Protein AF-A0A1I4FKE6-F1 (afdb_monomer)

Sequence (347 aa):
MSSFKVNTSKLRTRSSELDSYVTQLNNIYSEVDAITKALRPDFYDIIPIIMANSYEITKLADKTTKFSKALTEIADIYDSREKIIVNKANLDFYSIDVNNDDPGEITPDFHKGETRIGLPEDEHFIRVTDEKGHVSYGGNQDWFNDTDGNNTKGFGCGIVASVNYALYLNGVREISKQEFMDQCMDFYKIGLFRKTAVREWGGAYPPQMEDFILQKLVEKHNFFKIPHWDYTDSYESDYKYMKKELEKGRPVIWAVHDSEGEKLQFYTYNKGNNSYQKSGTATSHYIVVTGIYESVDDNGKNIRYVEVSNCGSKEYVNWDEYLAFVDAKSKAGKIVNRAGSSVMKLN

Nearest PDB structures (foldseek):
  6x44-assembly1_A  TM=5.040E-01  e=1.130E-02  Plasmodium falciparum
  3bpf-assembly1_A  TM=4.401E-01  e=7.650E-03  Plasmodium falciparum
  6x44-assembly2_B  TM=4.763E-01  e=3.081E-02  Plasmodium falciparum

Secondary structure (DSSP, 8-state):
-------HHHHHHHHHHHHHHHHHHHHHHHHHHHHHHHT-S-TTSHHHHHHHHHHHHHHHHHHHHHHHHHHHHHHHHHHHHHHHHHTTT-------------TT-------TT-EEEES-SSSPPPEEE-TT--EEES--GGGGGGTT-THHHHHTHHHHHHHHHHHHHTT--EEEHHHHHHHHHHHHHSSTTHHHHHHHSSS--HHHHHHHHHHHHHTTT-TT--EEEESSS-HHHHHHHHHHHHTTT--EEEEEE-SS---EEEEEEETTTTEEEEEEEESEEEEEEEEEEEEE-TTS-EEEEEEEEETTEEEEEEHHHHHHHHHHHHHTT----GGGSEEEEE-

pLDDT: mean 70.45, std 21.73, range [24.56, 97.31]

Mean predicted aligned error: 15.79 Å

Radius of gyration: 23.43 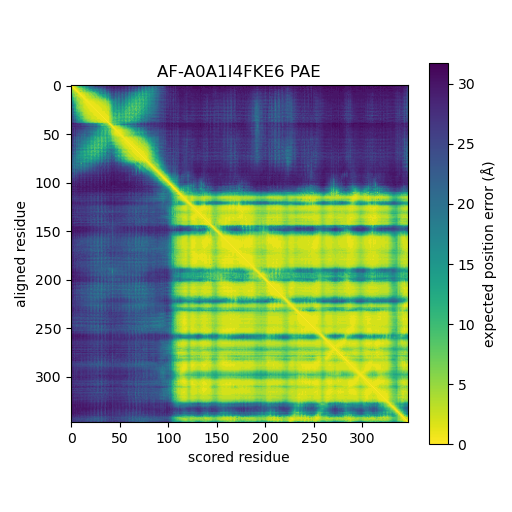Å; Cα contacts (8 Å, |Δi|>4): 456; chains: 1; bounding box: 60×51×64 Å

Structure (mmCIF, N/CA/C/O backbone):
data_AF-A0A1I4FKE6-F1
#
_entry.id   AF-A0A1I4FKE6-F1
#
loop_
_atom_site.group_PDB
_atom_site.id
_atom_site.type_symbol
_atom_site.label_atom_id
_atom_site.label_alt_id
_atom_site.label_comp_id
_atom_site.label_asym_id
_atom_site.label_entity_id
_atom_site.label_seq_id
_atom_site.pdbx_PDB_ins_code
_atom_site.Cartn_x
_atom_site.Cartn_y
_atom_site.Cartn_z
_atom_site.occupancy
_atom_site.B_iso_or_equiv
_atom_site.auth_seq_id
_atom_site.auth_comp_id
_atom_site.auth_asym_id
_atom_site.auth_atom_id
_atom_site.pdbx_PDB_model_num
ATOM 1 N N . MET A 1 1 ? -38.174 -25.585 -18.093 1.00 35.12 1 MET A N 1
ATOM 2 C CA . MET A 1 1 ? -37.046 -25.350 -19.021 1.00 35.12 1 MET A CA 1
ATOM 3 C C . MET A 1 1 ? -37.508 -24.404 -20.121 1.00 35.12 1 MET A C 1
ATOM 5 O O . MET A 1 1 ? -38.156 -24.843 -21.059 1.00 35.12 1 MET A O 1
ATOM 9 N N . SER A 1 2 ? -37.260 -23.103 -19.975 1.00 31.08 2 SER A N 1
ATOM 10 C CA . SER A 1 2 ? -37.491 -22.109 -21.030 1.00 31.08 2 SER A CA 1
ATOM 11 C C . SER A 1 2 ? -36.195 -21.928 -21.826 1.00 31.08 2 SER A C 1
ATOM 13 O O . SER A 1 2 ? -35.153 -21.594 -21.265 1.00 31.08 2 SER A O 1
ATOM 15 N N . SER A 1 3 ? -36.227 -22.200 -23.132 1.00 32.62 3 SER A N 1
ATOM 16 C CA . SER A 1 3 ? -35.066 -22.026 -24.008 1.00 32.62 3 SER A CA 1
ATOM 17 C C . SER A 1 3 ? -34.836 -20.537 -24.282 1.00 32.62 3 SER A C 1
ATOM 19 O O . SER A 1 3 ? -35.605 -19.912 -25.018 1.00 32.62 3 SER A O 1
ATOM 21 N N . PHE A 1 4 ? -33.776 -19.966 -23.715 1.00 32.41 4 PHE A N 1
ATOM 22 C CA . PHE A 1 4 ? -33.317 -18.620 -24.051 1.00 32.41 4 PHE A CA 1
ATOM 23 C C . PHE A 1 4 ? -32.663 -18.645 -25.442 1.00 32.41 4 PHE A C 1
ATOM 25 O O . PHE A 1 4 ? -31.581 -19.202 -25.620 1.00 32.41 4 PHE A O 1
ATOM 32 N N . LYS A 1 5 ? -33.316 -18.058 -26.453 1.00 39.12 5 LYS A N 1
ATOM 33 C CA . LYS A 1 5 ? -32.698 -17.827 -27.767 1.00 39.12 5 LYS A CA 1
ATOM 34 C C . LYS A 1 5 ? -31.850 -16.559 -27.699 1.00 39.12 5 LYS A C 1
ATOM 36 O O . LYS A 1 5 ? -32.380 -15.452 -27.664 1.00 39.12 5 LYS A O 1
ATOM 41 N N . VAL A 1 6 ? -30.530 -16.725 -27.688 1.00 41.16 6 VAL A N 1
ATOM 42 C CA . VAL A 1 6 ? -29.579 -15.614 -27.822 1.00 41.16 6 VAL A CA 1
ATOM 43 C C . VAL A 1 6 ? -29.703 -15.030 -29.231 1.00 41.16 6 VAL A C 1
ATOM 45 O O . VAL A 1 6 ? -29.613 -15.751 -30.223 1.00 41.16 6 VAL A O 1
ATOM 48 N N . ASN A 1 7 ? -29.934 -13.720 -29.324 1.00 44.94 7 ASN A N 1
ATOM 49 C CA . ASN A 1 7 ? -30.085 -13.018 -30.595 1.00 44.94 7 ASN A CA 1
ATOM 50 C C . ASN A 1 7 ? -28.706 -12.777 -31.239 1.00 44.94 7 ASN A C 1
ATOM 52 O O . ASN A 1 7 ? -28.029 -11.785 -30.968 1.00 44.94 7 ASN A O 1
ATOM 56 N N . THR A 1 8 ? -28.278 -13.730 -32.063 1.00 40.16 8 THR A N 1
ATOM 57 C CA . THR A 1 8 ? -26.945 -13.800 -32.679 1.00 40.16 8 THR A CA 1
ATOM 58 C C . THR A 1 8 ? -26.654 -12.679 -33.680 1.00 40.16 8 THR A C 1
ATOM 60 O O . THR A 1 8 ? -25.485 -12.393 -33.934 1.00 40.16 8 THR A O 1
ATOM 63 N N . SER A 1 9 ? -27.673 -11.993 -34.213 1.00 41.19 9 SER A N 1
ATOM 64 C CA . SER A 1 9 ? -27.475 -10.868 -35.139 1.00 41.19 9 SER A CA 1
ATOM 65 C C . SER A 1 9 ? -26.924 -9.629 -34.431 1.00 41.19 9 SER A C 1
ATOM 67 O O . SER A 1 9 ? -25.943 -9.057 -34.897 1.00 41.19 9 SER A O 1
ATOM 69 N N . LYS A 1 10 ? -27.453 -9.286 -33.246 1.00 46.59 10 LYS A N 1
ATOM 70 C CA . LYS A 1 10 ? -26.924 -8.192 -32.408 1.00 46.59 10 LYS A CA 1
ATOM 71 C C . LYS A 1 10 ? -25.478 -8.435 -31.967 1.00 46.59 10 LYS A C 1
ATOM 73 O O . LYS A 1 10 ? -24.721 -7.483 -31.821 1.00 46.59 10 LYS A O 1
ATOM 78 N N . LEU A 1 11 ? -25.092 -9.697 -31.764 1.00 39.47 11 LEU A N 1
ATOM 79 C CA . LEU A 1 11 ? -23.720 -10.066 -31.400 1.00 39.47 11 LEU A CA 1
ATOM 80 C C . LEU A 1 11 ? -22.747 -9.909 -32.573 1.00 39.47 11 LEU A C 1
ATOM 82 O O . LEU A 1 11 ? -21.642 -9.417 -32.374 1.00 39.47 11 LEU A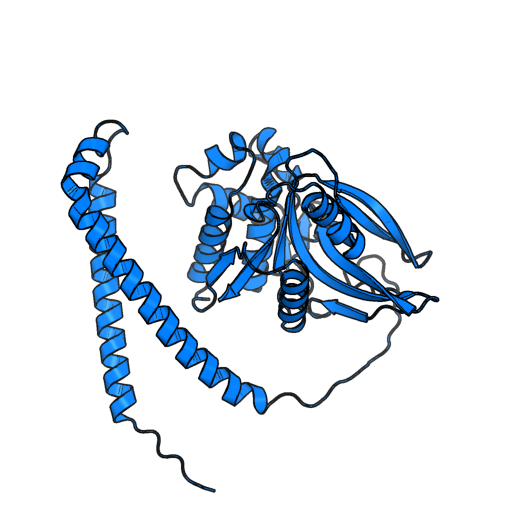 O 1
ATOM 86 N N . ARG A 1 12 ? -23.161 -10.265 -33.796 1.00 43.81 12 ARG A N 1
ATOM 87 C CA . ARG A 1 12 ? -22.330 -10.069 -34.995 1.00 43.81 12 ARG A CA 1
ATOM 88 C C . ARG A 1 12 ? -22.101 -8.592 -35.306 1.00 43.81 12 ARG A C 1
ATOM 90 O O . ARG A 1 12 ? -20.968 -8.222 -35.579 1.00 43.81 12 ARG A O 1
ATOM 97 N N . THR A 1 13 ? -23.135 -7.754 -35.191 1.00 50.66 13 THR A N 1
ATOM 98 C CA . THR A 1 13 ? -23.003 -6.300 -35.387 1.00 50.66 13 THR A CA 1
ATOM 99 C C . THR A 1 13 ? -22.022 -5.679 -34.388 1.00 50.66 13 THR A C 1
ATOM 101 O O . THR A 1 13 ? -21.150 -4.909 -34.778 1.00 50.66 13 THR A O 1
ATOM 104 N N . ARG A 1 14 ? -22.081 -6.089 -33.116 1.00 50.59 14 ARG A N 1
ATOM 105 C CA . ARG A 1 14 ? -21.159 -5.595 -32.081 1.00 50.59 14 ARG A CA 1
ATOM 106 C C . ARG A 1 14 ? -19.724 -6.100 -32.244 1.00 50.59 14 ARG A C 1
ATOM 108 O O . ARG A 1 14 ? -18.791 -5.371 -31.938 1.00 50.59 14 ARG A O 1
ATOM 115 N N . SER A 1 15 ? -19.535 -7.315 -32.765 1.00 44.84 15 SER A N 1
ATOM 116 C CA . SER A 1 15 ? -18.203 -7.823 -33.127 1.00 44.84 15 SER A CA 1
ATOM 117 C C . SER A 1 15 ? -17.576 -6.991 -34.247 1.00 44.84 15 SER A C 1
ATOM 119 O O . SER A 1 15 ? -16.424 -6.597 -34.134 1.00 44.84 15 SER A O 1
ATOM 121 N N . SER A 1 16 ? -18.344 -6.651 -35.290 1.00 51.03 16 SER A N 1
ATOM 122 C CA . SER A 1 16 ? -17.842 -5.795 -36.373 1.00 51.03 16 SER A CA 1
ATOM 123 C C . SER A 1 16 ? -17.557 -4.356 -35.928 1.00 51.03 16 SER A C 1
ATOM 125 O O . SER A 1 16 ? -16.647 -3.719 -36.453 1.00 51.03 16 SER A O 1
ATOM 127 N N . GLU A 1 17 ? -18.304 -3.841 -34.947 1.00 51.84 17 GLU A N 1
ATOM 128 C CA . GLU A 1 17 ? -18.004 -2.550 -34.316 1.00 51.84 17 GLU A CA 1
ATOM 129 C C . GLU A 1 17 ? -16.668 -2.614 -33.561 1.00 51.84 17 GLU A C 1
ATOM 131 O O . GLU A 1 17 ? -15.838 -1.722 -33.725 1.00 51.84 17 GLU A O 1
ATOM 136 N N . LEU A 1 18 ? -16.413 -3.697 -32.816 1.00 46.50 18 LEU A N 1
ATOM 137 C CA . LEU A 1 18 ? -15.152 -3.921 -32.103 1.00 46.50 18 LEU A CA 1
ATOM 138 C C . LEU A 1 18 ? -13.949 -4.000 -33.058 1.00 46.50 18 LEU A C 1
ATOM 140 O O . LEU A 1 18 ? -12.946 -3.332 -32.823 1.00 46.50 18 LEU A O 1
ATOM 144 N N . ASP A 1 19 ? -14.066 -4.737 -34.164 1.00 52.22 19 ASP A N 1
ATOM 145 C CA . ASP A 1 19 ? -13.002 -4.842 -35.175 1.00 52.22 19 ASP A CA 1
ATOM 146 C C . ASP A 1 19 ? -12.700 -3.481 -35.832 1.00 52.22 19 ASP A C 1
ATOM 148 O O . ASP A 1 19 ? -11.542 -3.122 -36.080 1.00 52.22 19 ASP A O 1
ATOM 152 N N . SER A 1 20 ? -13.742 -2.673 -36.057 1.00 56.12 20 SER A N 1
ATOM 153 C CA . SER A 1 20 ? -13.609 -1.289 -36.521 1.00 56.12 20 SER A CA 1
ATOM 154 C C . SER A 1 20 ? -12.887 -0.410 -35.490 1.00 56.12 20 SER A C 1
ATOM 156 O O . SER A 1 20 ? -12.013 0.376 -35.862 1.00 56.12 20 SER A O 1
ATOM 158 N N . TYR A 1 21 ? -13.182 -0.563 -34.195 1.00 50.09 21 TYR A N 1
ATOM 159 C CA . TYR A 1 21 ? -12.492 0.167 -33.128 1.00 50.09 21 TYR A CA 1
ATOM 160 C C . TYR A 1 21 ? -11.019 -0.234 -32.986 1.00 50.09 21 TYR A C 1
ATOM 162 O O . TYR A 1 21 ? -10.166 0.644 -32.869 1.00 50.09 21 TYR A O 1
ATOM 170 N N . VAL A 1 22 ? -10.696 -1.528 -33.070 1.00 48.53 22 VAL A N 1
ATOM 171 C CA . VAL A 1 22 ? -9.306 -2.024 -33.059 1.00 48.53 22 VAL A CA 1
ATOM 172 C C . VAL A 1 22 ? -8.518 -1.471 -34.249 1.00 48.53 22 VAL A C 1
ATOM 174 O O . VAL A 1 22 ? -7.372 -1.047 -34.105 1.00 48.53 22 VAL A O 1
ATOM 177 N N . THR A 1 23 ? -9.146 -1.394 -35.423 1.00 58.91 23 THR A N 1
ATOM 178 C CA . THR A 1 23 ? -8.527 -0.796 -36.616 1.00 58.91 23 THR A CA 1
ATOM 179 C C . THR A 1 23 ? -8.251 0.699 -36.418 1.00 58.91 23 THR A C 1
ATOM 181 O O . THR A 1 23 ? -7.166 1.179 -36.746 1.00 58.91 23 THR A O 1
ATOM 184 N N . GLN A 1 24 ? -9.197 1.442 -35.836 1.00 53.38 24 GLN A N 1
ATOM 185 C CA . GLN A 1 24 ? -9.009 2.863 -35.520 1.00 53.38 24 GLN A CA 1
ATOM 186 C C . GLN A 1 24 ? -7.895 3.083 -34.484 1.00 53.38 24 GLN A C 1
ATOM 188 O O . GLN A 1 24 ? -7.103 4.011 -34.639 1.00 53.38 24 GLN A O 1
ATOM 193 N N . LEU A 1 25 ? -7.787 2.207 -33.481 1.00 47.34 25 LEU A N 1
ATOM 194 C CA . LEU A 1 25 ? -6.710 2.211 -32.487 1.00 47.34 25 LEU A CA 1
ATOM 195 C C . LEU A 1 25 ? -5.331 2.019 -33.120 1.00 47.34 25 LEU A C 1
ATOM 197 O O . LEU A 1 25 ? -4.418 2.790 -32.836 1.00 47.34 25 LEU A O 1
ATOM 201 N N . ASN A 1 26 ? -5.187 1.029 -34.002 1.00 50.91 26 ASN A N 1
ATOM 202 C CA . ASN A 1 26 ? -3.916 0.761 -34.678 1.00 50.91 26 ASN A CA 1
ATOM 203 C C . ASN A 1 26 ? -3.474 1.943 -35.557 1.00 50.91 26 ASN A C 1
ATOM 205 O O . ASN A 1 26 ? -2.281 2.249 -35.628 1.00 50.91 26 ASN A O 1
ATOM 209 N N . ASN A 1 27 ? -4.427 2.649 -36.171 1.00 56.00 27 ASN A N 1
ATOM 210 C CA . ASN A 1 27 ? -4.146 3.861 -36.939 1.00 56.00 27 ASN A CA 1
ATOM 211 C C . ASN A 1 27 ? -3.696 5.018 -36.033 1.00 56.00 27 ASN A C 1
ATOM 213 O O . ASN A 1 27 ? -2.675 5.638 -36.317 1.00 56.00 27 ASN A O 1
ATOM 217 N N . ILE A 1 28 ? -4.390 5.259 -34.912 1.00 54.56 28 ILE A N 1
ATOM 218 C CA . ILE A 1 28 ? -3.998 6.285 -33.927 1.00 54.56 28 ILE A CA 1
ATOM 219 C C . ILE A 1 28 ? -2.603 5.989 -33.367 1.00 54.56 28 ILE A C 1
ATOM 221 O O . ILE A 1 28 ? -1.767 6.884 -33.287 1.00 54.56 28 ILE A O 1
ATOM 225 N N . TYR A 1 29 ? -2.325 4.733 -33.016 1.00 47.31 29 TYR A N 1
ATOM 226 C CA . TYR A 1 29 ? -1.023 4.330 -32.488 1.00 47.31 29 TYR A CA 1
ATOM 227 C C . TYR A 1 29 ? 0.100 4.560 -33.509 1.00 47.31 29 TYR A C 1
ATOM 229 O O . TYR A 1 29 ? 1.158 5.080 -33.161 1.00 47.31 29 TYR A O 1
ATOM 237 N N . SER A 1 30 ? -0.156 4.250 -34.783 1.00 54.78 30 SER A N 1
ATOM 238 C CA . SER A 1 30 ? 0.792 4.497 -35.877 1.00 54.78 30 SER A CA 1
ATOM 239 C C . SER A 1 30 ? 1.045 5.995 -36.107 1.00 54.78 30 SER A C 1
ATOM 241 O O . SER A 1 30 ? 2.182 6.393 -36.352 1.00 54.78 30 SER A O 1
ATOM 243 N N . GLU A 1 31 ? 0.013 6.839 -35.991 1.00 54.78 31 GLU A N 1
ATOM 244 C CA . GLU A 1 31 ? 0.139 8.302 -36.082 1.00 54.78 31 GLU A CA 1
ATOM 245 C C . GLU A 1 31 ? 0.957 8.880 -34.912 1.00 54.78 31 GLU A C 1
ATOM 247 O O . GLU A 1 31 ? 1.858 9.692 -35.130 1.00 54.78 31 GLU A O 1
ATOM 252 N N . VAL A 1 32 ? 0.705 8.423 -33.679 1.00 50.22 32 VAL A N 1
ATOM 253 C CA . VAL A 1 32 ? 1.461 8.837 -32.482 1.00 50.22 32 VAL A CA 1
ATOM 254 C C . VAL A 1 32 ? 2.923 8.409 -32.573 1.00 50.22 32 VAL A C 1
ATOM 256 O O . VAL A 1 32 ? 3.810 9.202 -32.256 1.00 50.22 32 VAL A O 1
ATOM 259 N N . ASP A 1 33 ? 3.198 7.188 -33.028 1.00 52.38 33 ASP A N 1
ATOM 260 C CA . ASP A 1 33 ? 4.562 6.685 -33.203 1.00 52.38 33 ASP A CA 1
ATOM 261 C C . ASP A 1 33 ? 5.322 7.484 -34.278 1.00 52.38 33 ASP A C 1
ATOM 263 O O . ASP A 1 33 ? 6.474 7.872 -34.070 1.00 52.38 33 ASP A O 1
ATOM 267 N N . ALA A 1 34 ? 4.664 7.830 -35.390 1.00 58.28 34 ALA A N 1
ATOM 268 C CA . ALA A 1 34 ? 5.242 8.678 -36.433 1.00 58.28 34 ALA A CA 1
ATOM 269 C C . ALA A 1 34 ? 5.576 10.094 -35.927 1.00 58.28 34 ALA A C 1
ATOM 271 O O . ALA A 1 34 ? 6.676 10.591 -36.180 1.00 58.28 34 ALA A O 1
ATOM 272 N N . ILE A 1 35 ? 4.669 10.721 -35.168 1.00 54.09 35 ILE A N 1
ATOM 273 C CA . ILE A 1 35 ? 4.895 12.034 -34.540 1.00 54.09 35 ILE A CA 1
ATOM 274 C C . ILE A 1 35 ? 6.048 11.951 -33.533 1.00 54.09 35 ILE A C 1
ATOM 276 O O . ILE A 1 35 ? 6.960 12.774 -33.556 1.00 54.09 35 ILE A O 1
ATOM 280 N N . THR A 1 36 ? 6.055 10.924 -32.687 1.00 50.25 36 THR A N 1
ATOM 281 C CA . THR A 1 36 ? 7.083 10.720 -31.656 1.00 50.25 36 THR A CA 1
ATOM 282 C C . THR A 1 36 ? 8.471 10.520 -32.269 1.00 50.25 36 THR A C 1
ATOM 284 O O . THR A 1 36 ? 9.456 11.067 -31.774 1.00 50.25 36 THR A O 1
ATOM 287 N N . LYS A 1 37 ? 8.562 9.790 -33.388 1.00 56.88 37 LYS A N 1
ATOM 288 C CA . LYS A 1 37 ? 9.804 9.615 -34.157 1.00 56.88 37 LYS A CA 1
ATOM 289 C C . LYS A 1 37 ? 10.269 10.906 -34.833 1.00 56.88 37 LYS A C 1
ATOM 291 O O . LYS A 1 37 ? 11.474 11.131 -34.917 1.00 56.88 37 LYS A O 1
ATOM 296 N N . ALA A 1 38 ? 9.341 11.754 -35.276 1.00 53.59 38 ALA A N 1
ATOM 297 C CA . ALA A 1 38 ? 9.647 13.059 -35.862 1.00 53.59 38 ALA A CA 1
ATOM 298 C C . ALA A 1 38 ? 10.130 14.097 -34.826 1.00 53.59 38 ALA A C 1
ATOM 300 O O . ALA A 1 38 ? 10.818 15.045 -35.192 1.00 53.59 38 ALA A O 1
ATOM 301 N N . LEU A 1 39 ? 9.821 13.908 -33.537 1.00 52.16 39 LEU A N 1
ATOM 302 C CA . LEU A 1 39 ? 10.154 14.825 -32.437 1.00 52.16 39 LEU A CA 1
ATOM 303 C C . LEU A 1 39 ? 11.556 14.627 -31.815 1.00 52.16 39 LEU A C 1
ATOM 305 O O . LEU A 1 39 ? 11.821 15.159 -30.740 1.00 52.16 39 LEU A O 1
ATOM 309 N N . ARG A 1 40 ? 12.481 13.900 -32.462 1.00 51.72 40 ARG A N 1
ATOM 310 C CA . ARG A 1 40 ? 13.916 13.940 -32.098 1.00 51.72 40 ARG A CA 1
ATOM 311 C C . ARG A 1 40 ? 14.610 15.055 -32.890 1.00 51.72 40 ARG A C 1
ATOM 313 O O . ARG A 1 40 ? 15.023 14.802 -34.023 1.00 51.72 40 ARG A O 1
ATOM 320 N N . PRO A 1 41 ? 14.697 16.280 -32.340 1.00 50.31 41 PRO A N 1
ATOM 321 C CA . PRO A 1 41 ? 15.923 16.715 -31.652 1.00 50.31 41 PRO A CA 1
ATOM 322 C C . PRO A 1 41 ? 15.652 17.643 -30.437 1.00 50.31 41 PRO A C 1
ATOM 324 O O . PRO A 1 41 ? 14.522 17.756 -29.974 1.00 50.31 41 PRO A O 1
ATOM 327 N N . ASP A 1 42 ? 16.714 18.233 -29.883 1.00 50.66 42 ASP A N 1
ATOM 328 C CA . ASP A 1 42 ? 16.808 18.924 -28.588 1.00 50.66 42 ASP A CA 1
ATOM 329 C C . ASP A 1 42 ? 15.666 19.905 -28.224 1.00 50.66 42 ASP A C 1
ATOM 331 O O . ASP A 1 42 ? 15.044 20.561 -29.057 1.00 50.66 42 ASP A O 1
ATOM 335 N N . PHE A 1 43 ? 15.443 20.031 -26.909 1.00 43.59 43 PHE A N 1
ATOM 336 C CA . PHE A 1 43 ? 14.288 20.623 -26.206 1.00 43.59 43 PHE A CA 1
ATOM 337 C C . PHE A 1 43 ? 13.778 21.993 -26.711 1.00 43.59 43 PHE A C 1
ATOM 339 O O . PHE A 1 43 ? 12.608 22.319 -26.506 1.00 43.59 43 PHE A O 1
ATOM 346 N N . TYR A 1 44 ? 14.615 22.798 -27.370 1.00 43.88 44 TYR A N 1
ATOM 347 C CA . TYR A 1 44 ? 14.254 24.142 -27.839 1.00 43.88 44 TYR A CA 1
ATOM 348 C C . TYR A 1 44 ? 13.563 24.168 -29.213 1.00 43.88 44 TYR A C 1
ATOM 350 O O . TYR A 1 44 ? 12.803 25.099 -29.480 1.00 43.88 44 TYR A O 1
ATOM 358 N N . ASP A 1 45 ? 13.722 23.129 -30.038 1.00 48.06 45 ASP A N 1
ATOM 359 C CA . ASP A 1 45 ? 13.138 23.077 -31.389 1.00 48.06 45 ASP A CA 1
ATOM 360 C C . ASP A 1 45 ? 11.705 22.511 -31.410 1.00 48.06 45 ASP A C 1
ATOM 362 O O . ASP A 1 45 ? 10.988 22.612 -32.407 1.00 48.06 45 ASP A O 1
ATOM 366 N N . ILE A 1 46 ? 11.249 21.944 -30.288 1.00 49.62 46 ILE A N 1
ATOM 367 C CA . ILE A 1 46 ? 9.951 21.262 -30.175 1.00 49.62 46 ILE A CA 1
ATOM 368 C C . ILE A 1 46 ? 8.794 22.246 -29.916 1.00 49.62 46 ILE A C 1
ATOM 370 O O . ILE A 1 46 ? 7.660 21.993 -30.330 1.00 49.62 46 ILE A O 1
ATOM 374 N N . ILE A 1 47 ? 9.048 23.396 -29.279 1.00 45.38 47 ILE A N 1
ATOM 375 C CA . ILE A 1 47 ? 7.996 24.361 -28.902 1.00 45.38 47 ILE A CA 1
ATOM 376 C C . ILE A 1 47 ? 7.217 24.893 -30.126 1.00 45.38 47 ILE A C 1
ATOM 378 O O . ILE A 1 47 ? 5.983 24.871 -30.089 1.00 45.38 47 ILE A O 1
ATOM 382 N N . PRO A 1 48 ? 7.861 25.305 -31.237 1.00 46.50 48 PRO A N 1
ATOM 383 C CA . PRO A 1 48 ? 7.143 25.730 -32.440 1.00 46.50 48 PRO A CA 1
ATOM 384 C C . PRO A 1 48 ? 6.340 24.597 -33.095 1.00 46.50 48 PRO A C 1
ATOM 386 O O . PRO A 1 48 ? 5.266 24.847 -33.636 1.00 46.50 48 PRO A O 1
ATOM 389 N N . ILE A 1 49 ? 6.818 23.350 -33.012 1.00 49.62 49 ILE A N 1
ATOM 390 C CA . ILE A 1 49 ? 6.158 22.167 -33.589 1.00 49.62 49 ILE A CA 1
ATOM 391 C C . ILE A 1 49 ? 4.904 21.799 -32.789 1.00 49.62 49 ILE A C 1
ATOM 393 O O . ILE A 1 49 ? 3.858 21.536 -33.385 1.00 49.62 49 ILE A O 1
ATOM 397 N N . ILE A 1 50 ? 4.972 21.834 -31.453 1.00 45.66 50 ILE A N 1
ATOM 398 C CA . ILE A 1 50 ? 3.806 21.643 -30.577 1.00 45.66 50 ILE A CA 1
ATOM 399 C C . ILE A 1 50 ? 2.777 22.748 -30.820 1.00 45.66 50 ILE A C 1
ATOM 401 O O . ILE A 1 50 ? 1.590 22.460 -30.935 1.00 45.66 50 ILE A O 1
ATOM 405 N N . MET A 1 51 ? 3.216 24.002 -30.955 1.00 45.81 51 MET A N 1
ATOM 406 C CA . MET A 1 51 ? 2.320 25.126 -31.247 1.00 45.81 51 MET A CA 1
ATOM 407 C C . MET A 1 51 ? 1.647 24.972 -32.620 1.00 45.81 51 MET A C 1
ATOM 409 O O . MET A 1 51 ? 0.429 25.130 -32.719 1.00 45.81 51 MET A O 1
ATOM 413 N N . ALA A 1 52 ? 2.406 24.585 -33.653 1.00 49.19 52 ALA A N 1
ATOM 414 C CA . ALA A 1 52 ? 1.909 24.380 -35.015 1.00 49.19 52 ALA A CA 1
ATOM 415 C C . ALA A 1 52 ? 0.946 23.185 -35.149 1.00 49.19 52 ALA A C 1
ATOM 417 O O . ALA A 1 52 ? 0.046 23.222 -35.983 1.00 49.19 52 ALA A O 1
ATOM 418 N N . ASN A 1 53 ? 1.103 22.149 -34.319 1.00 46.06 53 ASN A N 1
ATOM 419 C CA . ASN A 1 53 ? 0.275 20.935 -34.351 1.00 46.06 53 ASN A CA 1
ATOM 420 C C . ASN A 1 53 ? -0.723 20.838 -33.184 1.00 46.06 53 ASN A C 1
ATOM 422 O O . ASN A 1 53 ? -1.425 19.836 -33.054 1.00 46.06 53 ASN A O 1
ATOM 426 N N . SER A 1 54 ? -0.821 21.877 -32.350 1.00 43.97 54 SER A N 1
ATOM 427 C CA . SER A 1 54 ? -1.662 21.921 -31.142 1.00 43.97 54 SER A CA 1
ATOM 428 C C . SER A 1 54 ? -3.127 21.564 -31.412 1.00 43.97 54 SER A C 1
ATOM 430 O O . SER A 1 54 ? -3.767 20.887 -30.606 1.00 43.97 54 SER A O 1
ATOM 432 N N . TYR A 1 55 ? -3.643 21.949 -32.580 1.00 52.00 55 TYR A N 1
ATOM 433 C CA . TYR A 1 55 ? -4.994 21.618 -33.022 1.00 52.00 55 TYR A CA 1
ATOM 434 C C . TYR A 1 55 ? -5.191 20.113 -33.267 1.00 52.00 55 TYR A C 1
ATOM 436 O O . TYR A 1 55 ? -6.143 19.524 -32.752 1.00 52.00 55 TYR A O 1
ATOM 444 N N . GLU A 1 56 ? -4.279 19.464 -33.995 1.00 51.03 56 GLU A N 1
ATOM 445 C CA . GLU A 1 56 ? -4.369 18.024 -34.272 1.00 51.03 56 GLU A CA 1
ATOM 446 C C . GLU A 1 56 ? -4.077 17.188 -33.017 1.00 51.03 56 GLU A C 1
ATOM 448 O O . GLU A 1 56 ? -4.755 16.190 -32.782 1.00 51.03 56 GLU A O 1
ATOM 453 N N . ILE A 1 57 ? -3.176 17.648 -32.139 1.00 49.22 57 ILE A N 1
ATOM 454 C CA . ILE A 1 57 ? -2.934 17.037 -30.819 1.00 49.22 57 ILE A CA 1
ATOM 455 C C . ILE A 1 57 ? -4.206 17.084 -29.958 1.00 49.22 57 ILE A C 1
ATOM 457 O O . ILE A 1 57 ? -4.591 16.080 -29.359 1.00 49.22 57 ILE A O 1
ATOM 461 N N . THR A 1 58 ? -4.909 18.221 -29.939 1.00 49.25 58 THR A N 1
ATOM 462 C CA . THR A 1 58 ? -6.169 18.375 -29.191 1.00 49.25 58 THR A CA 1
ATOM 463 C C . THR A 1 58 ? -7.272 17.479 -29.757 1.00 49.25 58 THR A C 1
ATOM 465 O O . THR A 1 58 ? -8.017 16.846 -29.012 1.00 49.25 58 THR A O 1
ATOM 468 N N . LYS A 1 59 ? -7.357 17.362 -31.085 1.00 53.69 59 LYS A N 1
ATOM 469 C CA . LYS A 1 59 ? -8.314 16.480 -31.766 1.00 53.69 59 LYS A CA 1
ATOM 470 C C . LYS A 1 59 ? -8.024 15.000 -31.507 1.00 53.69 59 LYS A C 1
ATOM 472 O O . LYS A 1 59 ? -8.959 14.208 -31.391 1.00 53.69 59 LYS A O 1
ATOM 477 N N . LEU A 1 60 ? -6.750 14.627 -31.400 1.00 48.34 60 LEU A N 1
ATOM 478 C CA . LEU A 1 60 ? -6.336 13.282 -31.019 1.00 48.34 60 LEU A CA 1
ATOM 479 C C . LEU A 1 60 ? -6.705 12.989 -29.559 1.00 48.34 60 LEU A C 1
ATOM 481 O O . LEU A 1 60 ? -7.310 11.957 -29.290 1.00 48.34 60 LEU A O 1
ATOM 485 N N . ALA A 1 61 ? -6.450 13.924 -28.640 1.00 46.00 61 ALA A N 1
ATOM 486 C CA . ALA A 1 61 ? -6.851 13.805 -27.237 1.00 46.00 61 ALA A CA 1
ATOM 487 C C . ALA A 1 61 ? -8.377 13.661 -27.072 1.00 46.00 61 ALA A C 1
ATOM 489 O O . ALA A 1 61 ? -8.849 12.838 -26.283 1.00 46.00 61 ALA A O 1
ATOM 490 N N . ASP A 1 62 ? -9.161 14.396 -27.866 1.00 50.22 62 ASP A N 1
ATOM 491 C CA . ASP A 1 62 ? -10.625 14.313 -27.866 1.00 50.22 62 ASP A CA 1
ATOM 492 C C . ASP A 1 62 ? -11.127 12.957 -28.406 1.00 50.22 62 ASP A C 1
ATOM 494 O O . ASP A 1 62 ? -12.066 12.365 -27.863 1.00 50.22 62 ASP A O 1
ATOM 498 N N . LYS A 1 63 ? -10.458 12.397 -29.428 1.00 48.91 63 LYS A N 1
ATOM 499 C CA . LYS A 1 63 ? -10.709 11.025 -29.911 1.00 48.91 63 LYS A CA 1
ATOM 500 C C . LYS A 1 63 ? -10.363 9.976 -28.851 1.00 48.91 63 LYS A C 1
ATOM 502 O O . LYS A 1 63 ? -11.176 9.084 -28.618 1.00 48.91 63 LYS A O 1
ATOM 507 N N . THR A 1 64 ? -9.215 10.095 -28.184 1.00 46.62 64 THR A N 1
ATOM 508 C CA . THR A 1 64 ? -8.791 9.179 -27.109 1.00 46.62 64 THR A CA 1
ATOM 509 C C . THR A 1 64 ? -9.758 9.221 -25.926 1.00 46.62 64 THR A C 1
ATOM 511 O O . THR A 1 64 ? -10.106 8.181 -25.377 1.00 46.62 64 THR A O 1
ATOM 514 N N . THR A 1 65 ? -10.277 10.403 -25.585 1.00 46.78 65 THR A N 1
ATOM 515 C CA . THR A 1 65 ? -11.279 10.578 -24.520 1.00 46.78 65 THR A CA 1
ATOM 516 C C . THR A 1 65 ? -12.611 9.913 -24.879 1.00 46.78 65 THR A C 1
ATOM 518 O O . THR A 1 65 ? -13.175 9.169 -24.076 1.00 46.78 65 THR A O 1
ATOM 521 N N . LYS A 1 66 ? -13.104 10.117 -26.109 1.00 49.78 66 LYS A N 1
ATOM 522 C CA . LYS A 1 66 ? -14.316 9.444 -26.613 1.00 49.78 66 LYS A CA 1
ATOM 523 C C . LYS A 1 66 ? -14.151 7.924 -26.660 1.00 49.78 66 LYS A C 1
ATOM 525 O O . LYS A 1 66 ? -15.093 7.201 -26.351 1.00 49.78 66 LYS A O 1
ATOM 530 N N . PHE A 1 67 ? -12.959 7.453 -27.015 1.00 47.34 67 PHE A N 1
ATOM 531 C CA . PHE A 1 67 ? -12.627 6.034 -27.042 1.00 47.34 67 PHE A CA 1
ATOM 532 C C . PHE A 1 67 ? -12.562 5.419 -25.636 1.00 47.34 67 PHE A C 1
ATOM 534 O O . PHE A 1 67 ? -13.164 4.375 -25.405 1.00 47.34 67 PHE A O 1
ATOM 541 N N . SER A 1 68 ? -11.917 6.099 -24.683 1.00 42.88 68 SER A N 1
ATOM 542 C CA . SER A 1 68 ? -11.886 5.699 -23.269 1.00 42.88 68 SER A CA 1
ATOM 543 C C . SER A 1 68 ? -13.302 5.532 -22.710 1.00 42.88 68 SER A C 1
ATOM 545 O O . SER A 1 68 ? -13.634 4.486 -22.159 1.00 42.88 68 SER A O 1
ATOM 547 N N . LYS A 1 69 ? -14.192 6.493 -22.989 1.00 48.25 69 LYS A N 1
ATOM 548 C CA . LYS A 1 69 ? -15.606 6.406 -22.605 1.00 48.25 69 LYS A CA 1
ATOM 549 C C . LYS A 1 69 ? -16.319 5.190 -23.217 1.00 48.25 69 LYS A C 1
ATOM 551 O O . LYS A 1 69 ? -17.070 4.515 -22.520 1.00 48.25 69 LYS A O 1
ATOM 556 N N . ALA A 1 70 ? -16.072 4.890 -24.493 1.00 44.97 70 ALA A N 1
ATOM 557 C CA . ALA A 1 70 ? -16.648 3.717 -25.151 1.00 44.97 70 ALA A CA 1
ATOM 558 C C . ALA A 1 70 ? -16.138 2.394 -24.545 1.00 44.97 70 ALA A C 1
ATOM 560 O O . ALA A 1 70 ? -16.908 1.445 -24.414 1.00 44.97 70 ALA A O 1
ATOM 561 N N . LEU A 1 71 ? -14.866 2.328 -24.131 1.00 44.03 71 LEU A N 1
ATOM 562 C CA . LEU A 1 71 ? -14.322 1.173 -23.411 1.00 44.03 71 LEU A CA 1
ATOM 563 C C . LEU A 1 71 ? -14.948 1.007 -22.023 1.00 44.03 71 LEU A C 1
ATOM 565 O O . LEU A 1 71 ? -15.272 -0.119 -21.655 1.00 44.03 71 LEU A O 1
ATOM 569 N N . THR A 1 72 ? -15.179 2.099 -21.287 1.00 46.00 72 THR A N 1
ATOM 570 C CA . THR A 1 72 ? -15.900 2.065 -20.003 1.00 46.00 72 THR A CA 1
ATOM 571 C C . THR A 1 72 ? -17.325 1.540 -20.179 1.00 46.00 72 THR A C 1
ATOM 573 O O . THR A 1 72 ? -17.738 0.634 -19.463 1.00 46.00 72 THR A O 1
ATOM 576 N N . GLU A 1 73 ? -18.053 2.014 -21.196 1.00 48.00 73 GLU A N 1
ATOM 577 C CA . GLU A 1 73 ? -19.405 1.523 -21.501 1.00 48.00 73 GLU A CA 1
ATOM 578 C C . GLU A 1 73 ? -19.413 0.025 -21.871 1.00 48.00 73 GLU A C 1
ATOM 580 O O . GLU A 1 73 ? -20.343 -0.703 -21.520 1.00 48.00 73 GLU A O 1
ATOM 585 N N . ILE A 1 74 ? -18.371 -0.468 -22.552 1.00 46.19 74 ILE A N 1
ATOM 586 C CA . ILE A 1 74 ? -18.201 -1.901 -22.834 1.00 46.19 74 ILE A CA 1
ATOM 587 C C . ILE A 1 74 ? -17.882 -2.677 -21.547 1.00 46.19 74 ILE A C 1
ATOM 589 O O . ILE A 1 74 ? -18.464 -3.742 -21.337 1.00 46.19 74 ILE A O 1
ATOM 593 N N . ALA A 1 75 ? -17.011 -2.162 -20.678 1.00 43.19 75 ALA A N 1
ATOM 594 C CA . ALA A 1 75 ? -16.654 -2.793 -19.407 1.00 43.19 75 ALA A CA 1
ATOM 595 C C . ALA A 1 75 ? -17.870 -2.936 -18.470 1.00 43.19 75 ALA A C 1
ATOM 597 O O . ALA A 1 75 ? -18.111 -4.028 -17.955 1.00 43.19 75 ALA A O 1
ATOM 598 N N . ASP A 1 76 ? -18.721 -1.911 -18.366 1.00 45.53 76 ASP A N 1
ATOM 599 C CA . ASP A 1 76 ? -19.974 -1.948 -17.592 1.00 45.53 76 ASP A CA 1
ATOM 600 C C . ASP A 1 76 ? -20.951 -3.036 -18.097 1.00 45.53 76 ASP A C 1
ATOM 602 O O . ASP A 1 76 ? -21.664 -3.706 -17.334 1.00 45.53 76 ASP A O 1
ATOM 606 N N . ILE A 1 77 ? -20.970 -3.272 -19.414 1.00 47.47 77 ILE A N 1
ATOM 607 C CA . ILE A 1 77 ? -21.759 -4.345 -20.040 1.00 47.47 77 ILE A CA 1
ATOM 608 C C . ILE A 1 77 ? -21.193 -5.738 -19.694 1.00 47.47 77 ILE A C 1
ATOM 610 O O . ILE A 1 77 ? -21.948 -6.714 -19.650 1.00 47.47 77 ILE A O 1
ATOM 614 N N . TYR A 1 78 ? -19.891 -5.856 -19.434 1.00 42.84 78 TYR A N 1
ATOM 615 C CA . TYR A 1 78 ? -19.267 -7.104 -18.989 1.00 42.84 78 TYR A CA 1
ATOM 616 C C . TYR A 1 78 ? -19.426 -7.335 -17.474 1.00 42.84 78 TYR A C 1
ATOM 618 O O . TYR A 1 78 ? -19.786 -8.448 -17.089 1.00 42.84 78 TYR A O 1
ATOM 626 N N . ASP A 1 79 ? -19.301 -6.307 -16.628 1.00 43.72 79 ASP A N 1
ATOM 627 C CA . ASP A 1 79 ? -19.518 -6.408 -15.168 1.00 43.72 79 ASP A CA 1
ATOM 628 C C . ASP A 1 79 ? -20.966 -6.828 -14.830 1.00 43.72 79 ASP A C 1
ATOM 630 O O . ASP A 1 79 ? -21.238 -7.661 -13.957 1.00 43.72 79 ASP A O 1
ATOM 634 N N . SER A 1 80 ? -21.937 -6.342 -15.613 1.00 44.59 80 SER A N 1
ATOM 635 C CA . SER A 1 80 ? -23.339 -6.771 -15.501 1.00 44.59 80 SER A CA 1
ATOM 636 C C . SER A 1 80 ? -23.580 -8.237 -15.902 1.00 44.59 80 SER A C 1
ATOM 638 O O . SER A 1 80 ? -24.539 -8.845 -15.419 1.00 44.59 80 SER A O 1
ATOM 640 N N . ARG A 1 81 ? -22.710 -8.850 -16.721 1.00 39.66 81 ARG A N 1
ATOM 641 C CA . ARG A 1 81 ? -22.732 -10.300 -17.001 1.00 39.66 81 ARG A CA 1
ATOM 642 C C . ARG A 1 81 ? -22.119 -11.116 -15.866 1.00 39.66 81 ARG A C 1
ATOM 644 O O . ARG A 1 81 ? -22.635 -12.194 -15.573 1.00 39.66 81 ARG A O 1
ATOM 651 N N . GLU A 1 82 ? -21.071 -10.617 -15.217 1.00 36.34 82 GLU A N 1
ATOM 652 C CA . GLU A 1 82 ? -20.392 -11.319 -14.123 1.00 36.34 82 GLU A CA 1
ATOM 653 C C . GLU A 1 82 ? -21.283 -11.415 -12.874 1.00 36.34 82 GLU A C 1
ATOM 655 O O . GLU A 1 82 ? -21.435 -12.495 -12.304 1.00 36.34 82 GLU A O 1
ATOM 660 N N . LYS A 1 83 ? -22.033 -10.352 -12.542 1.00 37.81 83 LYS A N 1
ATOM 661 C CA . LYS A 1 83 ? -23.055 -10.372 -11.469 1.00 37.81 83 LYS A CA 1
ATOM 662 C C . LYS A 1 83 ? -24.151 -11.431 -11.661 1.00 37.81 83 LYS A C 1
ATOM 664 O O . LYS A 1 83 ? -24.714 -11.915 -10.679 1.00 37.81 83 LYS A O 1
ATOM 669 N N . ILE A 1 84 ? -24.458 -11.818 -12.902 1.00 34.97 84 ILE A N 1
ATOM 670 C CA . ILE A 1 84 ? -25.452 -12.864 -13.207 1.00 34.97 84 ILE A CA 1
ATOM 671 C C . ILE A 1 84 ? -24.860 -14.274 -13.012 1.00 34.97 84 ILE A C 1
ATOM 673 O O . ILE A 1 84 ? -25.603 -15.215 -12.731 1.00 34.97 84 ILE A O 1
ATOM 677 N N . ILE A 1 85 ? -23.537 -14.424 -13.117 1.00 32.91 85 ILE A N 1
ATOM 678 C CA . ILE A 1 85 ? -22.828 -15.702 -12.957 1.00 32.91 85 ILE A CA 1
ATOM 679 C C . ILE A 1 85 ? -22.423 -15.925 -11.488 1.00 32.91 85 ILE A C 1
ATOM 681 O O . ILE A 1 85 ? -22.603 -17.027 -10.973 1.00 32.91 85 ILE A O 1
ATOM 685 N N . VAL A 1 86 ? -21.978 -14.878 -10.782 1.00 31.83 86 VAL A N 1
ATOM 686 C CA . VAL A 1 86 ? -21.507 -14.949 -9.382 1.00 31.83 86 VAL A CA 1
ATOM 687 C C . VAL A 1 86 ? -22.646 -15.200 -8.382 1.00 31.83 86 VAL A C 1
ATOM 689 O O . VAL A 1 86 ? -22.466 -15.956 -7.430 1.00 31.83 86 VAL A O 1
ATOM 692 N N . ASN A 1 87 ? -23.863 -14.700 -8.638 1.00 32.62 87 ASN A N 1
ATOM 693 C CA . ASN A 1 87 ? -25.037 -14.966 -7.784 1.00 32.62 87 ASN A CA 1
ATOM 694 C C . ASN A 1 87 ? -25.480 -16.444 -7.747 1.00 32.62 87 ASN A C 1
ATOM 696 O O . ASN A 1 87 ? -26.417 -16.787 -7.029 1.00 32.62 87 ASN A O 1
ATOM 700 N N . LYS A 1 88 ? -24.837 -17.326 -8.521 1.00 29.69 88 LYS A N 1
ATOM 701 C CA . LYS A 1 88 ? -25.173 -18.750 -8.596 1.00 29.69 88 LYS A CA 1
ATOM 702 C C . LYS A 1 88 ? -24.186 -19.667 -7.861 1.00 29.69 88 LYS A C 1
ATOM 704 O O . LYS A 1 88 ? -24.447 -20.866 -7.834 1.00 29.69 88 LYS A O 1
ATOM 709 N N . ALA A 1 89 ? -23.086 -19.143 -7.305 1.00 28.73 89 ALA A N 1
ATOM 710 C CA . ALA A 1 89 ? -21.948 -19.970 -6.881 1.00 28.73 89 ALA A CA 1
ATOM 711 C C . ALA A 1 89 ? -21.572 -19.945 -5.384 1.00 28.73 89 ALA A C 1
ATOM 713 O O . ALA A 1 89 ? -20.894 -20.873 -4.969 1.00 28.73 89 ALA A O 1
ATOM 714 N N . ASN A 1 90 ? -22.011 -18.985 -4.557 1.00 29.14 90 ASN A N 1
ATOM 715 C CA . ASN A 1 90 ? -21.505 -18.876 -3.176 1.00 29.14 90 ASN A CA 1
ATOM 716 C C . ASN A 1 90 ? -22.606 -18.958 -2.106 1.00 29.14 90 ASN A C 1
ATOM 718 O O . ASN A 1 90 ? -23.144 -17.949 -1.656 1.00 29.14 90 ASN A O 1
ATOM 722 N N . LEU A 1 91 ? -22.887 -20.185 -1.674 1.00 31.80 91 LEU A N 1
ATOM 723 C CA . LEU A 1 91 ? -23.370 -20.526 -0.337 1.00 31.80 91 LEU A CA 1
ATOM 724 C C . LEU A 1 91 ? -22.490 -21.692 0.115 1.00 31.80 91 LEU A C 1
ATOM 726 O O . LEU A 1 91 ? -22.608 -22.768 -0.458 1.00 31.80 91 LEU A O 1
ATOM 730 N N . ASP A 1 92 ? -21.539 -21.419 1.011 1.00 26.83 92 ASP A N 1
ATOM 731 C CA . ASP A 1 92 ? -21.233 -22.227 2.202 1.00 26.83 92 ASP A CA 1
ATOM 732 C C . ASP A 1 92 ? -19.960 -21.689 2.882 1.00 26.83 92 ASP A C 1
ATOM 734 O O . ASP A 1 92 ? -18.870 -21.665 2.314 1.00 26.83 92 ASP A O 1
ATOM 738 N N . PHE A 1 93 ? -20.132 -21.206 4.115 1.00 27.67 93 PHE A N 1
ATOM 739 C CA . PHE A 1 93 ? -19.061 -20.815 5.029 1.00 27.67 93 PHE A CA 1
ATOM 740 C C . PHE A 1 93 ? -18.546 -22.060 5.761 1.00 27.67 93 PHE A C 1
ATOM 742 O O . PHE A 1 93 ? -19.352 -22.830 6.282 1.00 27.67 93 PHE A O 1
ATOM 749 N N . TYR A 1 94 ? -17.228 -22.207 5.899 1.00 25.78 94 TYR A N 1
ATOM 750 C CA . TYR A 1 94 ? -16.625 -23.123 6.869 1.00 25.78 94 TYR A CA 1
ATOM 751 C C . TYR A 1 94 ? -15.658 -22.366 7.782 1.00 25.78 94 TYR A C 1
ATOM 753 O O . TYR A 1 94 ? -14.755 -21.680 7.315 1.00 25.78 94 TYR A O 1
ATOM 761 N N . SER A 1 95 ? -15.863 -22.515 9.090 1.00 25.52 95 SER A N 1
ATOM 762 C CA . SER A 1 95 ? -14.916 -22.184 10.156 1.00 25.52 95 SER A CA 1
ATOM 763 C C . SER A 1 95 ? -14.094 -23.427 10.493 1.00 25.52 95 SER A C 1
ATOM 765 O O . SER A 1 95 ? -14.693 -24.472 10.767 1.00 25.52 95 SER A O 1
ATOM 767 N N . ILE A 1 96 ? -12.763 -23.332 10.529 1.00 24.56 96 ILE A N 1
ATOM 768 C CA . ILE A 1 96 ? -11.898 -24.382 11.084 1.00 24.56 96 ILE A CA 1
ATOM 769 C C . ILE A 1 96 ? -10.825 -23.738 11.967 1.00 24.56 96 ILE A C 1
ATOM 771 O O . ILE A 1 96 ? -10.270 -22.697 11.639 1.00 24.56 96 ILE A O 1
ATOM 775 N N . ASP A 1 97 ? -10.600 -24.383 13.105 1.00 33.56 97 ASP A N 1
ATOM 776 C CA . ASP A 1 97 ? -9.738 -24.012 14.222 1.00 33.56 97 ASP A CA 1
ATOM 777 C C . ASP A 1 97 ? -8.453 -24.853 14.146 1.00 33.56 97 ASP A C 1
ATOM 779 O O . ASP A 1 97 ? -8.555 -26.084 14.102 1.00 33.56 97 ASP A O 1
ATOM 783 N N . VAL A 1 98 ? -7.256 -24.250 14.115 1.00 30.92 98 VAL A N 1
ATOM 784 C CA . VAL A 1 98 ? -6.010 -25.015 14.313 1.00 30.92 98 VAL A CA 1
ATOM 785 C C . VAL A 1 98 ? -4.851 -24.183 14.869 1.00 30.92 98 VAL A C 1
ATOM 787 O O . VAL A 1 98 ? -4.422 -23.188 14.293 1.00 30.92 98 VAL A O 1
ATOM 790 N N . ASN A 1 99 ? -4.305 -24.683 15.979 1.00 31.80 99 ASN A N 1
ATOM 791 C CA . ASN A 1 99 ? -2.993 -24.352 16.528 1.00 31.80 99 ASN A CA 1
ATOM 792 C C . ASN A 1 99 ? -1.873 -24.876 15.611 1.00 31.80 99 ASN A C 1
ATOM 794 O O . ASN A 1 99 ? -1.962 -26.026 15.184 1.00 31.80 99 ASN A O 1
ATOM 798 N N . ASN A 1 100 ? -0.797 -24.103 15.418 1.00 31.20 100 ASN A N 1
ATOM 799 C CA . ASN A 1 100 ? 0.584 -24.607 15.362 1.00 31.20 100 ASN A CA 1
ATOM 800 C C . ASN A 1 100 ? 1.607 -23.457 15.388 1.00 31.20 100 ASN A C 1
ATOM 802 O O . ASN A 1 100 ? 1.479 -22.471 14.667 1.00 31.20 100 ASN A O 1
ATOM 806 N N . ASP A 1 101 ? 2.622 -23.623 16.238 1.00 34.84 101 ASP A N 1
ATOM 807 C CA . ASP A 1 101 ? 3.787 -22.754 16.391 1.00 34.84 101 ASP A CA 1
ATOM 808 C C . ASP A 1 101 ? 4.936 -23.259 15.491 1.00 34.84 101 ASP A C 1
ATOM 810 O O . ASP A 1 101 ? 5.517 -24.306 15.779 1.00 34.84 101 ASP A O 1
ATOM 814 N N . ASP A 1 102 ? 5.296 -22.508 14.442 1.00 30.23 102 ASP A N 1
ATOM 815 C CA . ASP A 1 102 ? 6.546 -22.677 13.677 1.00 30.23 102 ASP A CA 1
ATOM 816 C C . ASP A 1 102 ? 7.194 -21.293 13.420 1.00 30.23 102 ASP A C 1
ATOM 818 O O . ASP A 1 102 ? 6.530 -20.385 12.900 1.00 30.23 102 ASP A O 1
ATOM 822 N N . PRO A 1 103 ? 8.464 -21.048 13.805 1.00 33.50 103 PRO A N 1
ATOM 823 C CA . PRO A 1 103 ? 9.088 -19.734 13.709 1.00 33.50 103 PRO A CA 1
ATOM 824 C C . PRO A 1 103 ? 9.715 -19.540 12.322 1.00 33.50 103 PRO A C 1
ATOM 826 O O . PRO A 1 103 ? 10.933 -19.566 12.154 1.00 33.50 103 PRO A O 1
ATOM 829 N N . GLY A 1 104 ? 8.867 -19.339 11.317 1.00 35.25 104 GLY A N 1
ATOM 830 C CA . GLY A 1 104 ? 9.295 -19.101 9.934 1.00 35.25 104 GLY A CA 1
ATOM 831 C C . GLY A 1 104 ? 8.152 -18.908 8.941 1.00 35.25 104 GLY A C 1
ATOM 832 O O . GLY A 1 104 ? 8.370 -18.424 7.830 1.00 35.25 104 GLY A O 1
ATOM 833 N N . GLU A 1 105 ? 6.922 -19.223 9.338 1.00 34.38 105 GLU A N 1
ATOM 834 C CA . GLU A 1 105 ? 5.752 -18.992 8.509 1.00 34.38 105 GLU A CA 1
ATOM 835 C C . GLU A 1 105 ? 5.254 -17.548 8.635 1.00 34.38 105 GLU A C 1
ATOM 837 O O . GLU A 1 105 ? 4.808 -17.095 9.689 1.00 34.38 105 GLU A O 1
ATOM 842 N N . ILE A 1 106 ? 5.269 -16.816 7.517 1.00 43.19 106 ILE A N 1
ATOM 843 C CA . ILE A 1 106 ? 4.421 -15.632 7.335 1.00 43.19 106 ILE A CA 1
ATOM 844 C C . ILE A 1 106 ? 3.001 -16.157 7.093 1.00 43.19 106 ILE A C 1
ATOM 846 O O . ILE A 1 106 ? 2.519 -16.154 5.958 1.00 43.19 106 ILE A O 1
ATOM 850 N N . THR A 1 107 ? 2.383 -16.689 8.144 1.00 41.25 107 THR A N 1
ATOM 851 C CA . THR A 1 107 ? 0.951 -16.968 8.209 1.00 41.25 107 THR A CA 1
ATOM 852 C C . THR A 1 107 ? 0.196 -15.678 8.555 1.00 41.25 107 THR A C 1
ATOM 854 O O . THR A 1 107 ? 0.790 -14.685 9.016 1.00 41.25 107 THR A O 1
ATOM 857 N N . PRO A 1 108 ? -1.115 -15.620 8.281 1.00 47.59 108 PRO A N 1
ATOM 858 C CA . PRO A 1 108 ? -1.983 -14.613 8.874 1.00 47.59 108 PRO A CA 1
ATOM 859 C C . PRO A 1 108 ? -1.845 -14.690 10.398 1.00 47.59 108 PRO A C 1
ATOM 861 O O . PRO A 1 108 ? -2.028 -15.747 10.998 1.00 47.59 108 PRO A O 1
ATOM 864 N N . ASP A 1 109 ? -1.467 -13.582 11.032 1.00 54.12 109 ASP A N 1
ATOM 865 C CA . ASP A 1 109 ? -1.376 -13.544 12.486 1.00 54.12 109 ASP A CA 1
ATOM 866 C C . ASP A 1 109 ? -2.798 -13.423 13.021 1.00 54.12 109 ASP A C 1
ATOM 868 O O . ASP A 1 109 ? -3.381 -12.352 12.953 1.00 54.12 109 ASP A O 1
ATOM 872 N N . PHE A 1 110 ? -3.391 -14.494 13.541 1.00 55.59 110 PHE A N 1
ATOM 873 C CA . PHE A 1 110 ? -4.694 -14.376 14.194 1.00 55.59 110 PHE A CA 1
ATOM 874 C C . PHE A 1 110 ? -4.522 -13.729 15.565 1.00 55.59 110 PHE A C 1
ATOM 876 O O . PHE A 1 110 ? -3.955 -14.314 16.490 1.00 55.59 110 PHE A O 1
ATOM 883 N N . HIS A 1 111 ? -4.977 -12.483 15.688 1.00 68.06 111 HIS A N 1
ATOM 884 C CA . HIS A 1 111 ? -4.975 -11.764 16.956 1.00 68.06 111 HIS A CA 1
ATOM 885 C C . HIS A 1 111 ? -6.149 -12.275 17.787 1.00 68.06 111 HIS A C 1
ATOM 887 O O . HIS A 1 111 ? -7.270 -12.419 17.292 1.00 68.06 111 HIS A O 1
ATOM 893 N N . LYS A 1 112 ? -5.897 -12.628 19.050 1.00 70.25 112 LYS A N 1
ATOM 894 C CA . LYS A 1 112 ? -6.901 -13.317 19.861 1.00 70.25 112 LYS A CA 1
ATOM 895 C C . LYS A 1 112 ? -8.100 -12.400 20.098 1.00 70.25 112 LYS A C 1
ATOM 897 O O . LYS A 1 112 ? -7.950 -11.341 20.699 1.00 70.25 112 LYS A O 1
ATOM 902 N N . GLY A 1 113 ? -9.285 -12.862 19.697 1.00 73.56 113 GLY A N 1
ATOM 903 C CA . GLY A 1 113 ? -10.544 -12.133 19.882 1.00 73.56 113 GLY A CA 1
ATOM 904 C C . GLY A 1 113 ? -10.852 -11.101 18.794 1.00 73.56 113 GLY A C 1
ATOM 905 O O . GLY A 1 113 ? -11.823 -10.363 18.938 1.00 73.56 113 GLY A O 1
ATOM 906 N N . GLU A 1 114 ? -10.068 -11.054 17.714 1.00 82.81 114 GLU A N 1
ATOM 907 C CA . GLU A 1 114 ? -10.284 -10.129 16.599 1.00 82.81 114 GLU A CA 1
ATOM 908 C C . GLU A 1 114 ? -10.784 -10.866 15.351 1.00 82.81 114 GLU A C 1
ATOM 910 O O . GLU A 1 114 ? -10.398 -12.001 15.071 1.00 82.81 114 GLU A O 1
ATOM 915 N N . THR A 1 115 ? -11.645 -10.206 14.578 1.00 89.12 115 THR A N 1
ATOM 916 C CA . THR A 1 115 ? -12.048 -10.670 13.248 1.00 89.12 115 THR A CA 1
ATOM 917 C C . THR A 1 115 ? -11.107 -10.069 12.216 1.00 89.12 115 THR A C 1
ATOM 919 O O . THR A 1 115 ? -11.052 -8.847 12.073 1.00 89.12 115 THR A O 1
ATOM 922 N N . ARG A 1 116 ? -10.390 -10.919 11.475 1.00 90.50 116 ARG A N 1
ATOM 923 C CA . ARG A 1 116 ? -9.529 -10.485 10.371 1.00 90.50 116 ARG A CA 1
ATOM 924 C C . ARG A 1 116 ? -10.287 -10.528 9.043 1.00 90.50 116 ARG A C 1
ATOM 926 O O . ARG A 1 116 ? -10.781 -11.578 8.648 1.00 90.50 116 ARG A O 1
ATOM 933 N N . ILE A 1 117 ? -10.305 -9.413 8.319 1.00 91.88 117 ILE A N 1
ATOM 934 C CA . ILE A 1 117 ? -10.673 -9.329 6.900 1.00 91.88 117 ILE A CA 1
ATOM 935 C C . ILE A 1 117 ? -9.403 -9.008 6.123 1.00 91.88 117 ILE A C 1
ATOM 937 O O . ILE A 1 117 ? -8.830 -7.940 6.302 1.00 91.88 117 ILE A O 1
ATOM 941 N N . GLY A 1 118 ? -8.928 -9.900 5.265 1.00 89.94 118 GLY A N 1
ATOM 942 C CA . GLY A 1 118 ? -7.665 -9.671 4.573 1.00 89.94 118 GLY A CA 1
ATOM 943 C C . GLY A 1 118 ? -7.457 -10.604 3.402 1.00 89.94 118 GLY A C 1
ATOM 944 O O . GLY A 1 118 ? -8.351 -11.363 3.038 1.00 89.94 118 GLY A O 1
ATOM 945 N N . LEU A 1 119 ? -6.252 -10.550 2.839 1.00 87.38 119 LEU A N 1
ATOM 946 C CA . LEU A 1 119 ? -5.842 -11.505 1.812 1.00 87.38 119 LEU A CA 1
ATOM 947 C C . LEU A 1 119 ? -6.020 -12.952 2.320 1.00 87.38 119 LEU A C 1
ATOM 949 O O . LEU A 1 119 ? -5.796 -13.170 3.524 1.00 87.38 119 LEU A O 1
ATOM 953 N N . PRO A 1 120 ? -6.428 -13.894 1.440 1.00 75.44 120 PRO A N 1
ATOM 954 C CA . PRO A 1 120 ? -6.630 -15.296 1.789 1.00 75.44 120 PRO A CA 1
ATOM 955 C C . PRO A 1 120 ? -5.402 -15.898 2.467 1.00 75.44 120 PRO A C 1
ATOM 957 O O . PRO A 1 120 ? -4.272 -15.498 2.198 1.00 75.44 120 PRO A O 1
ATOM 960 N N . GLU A 1 121 ? -5.620 -16.858 3.358 1.00 61.91 121 GLU A N 1
ATOM 961 C CA . GLU A 1 121 ? -4.548 -17.435 4.176 1.00 61.91 121 GLU A CA 1
ATOM 962 C C . GLU A 1 121 ? -3.511 -18.206 3.349 1.00 61.91 121 GLU A C 1
ATOM 964 O O . GLU A 1 121 ? -2.322 -18.191 3.667 1.00 61.91 121 GLU A O 1
ATOM 969 N N . ASP A 1 122 ? -3.962 -18.842 2.268 1.00 59.38 122 ASP A N 1
ATOM 970 C CA . ASP A 1 122 ? -3.145 -19.541 1.278 1.00 59.38 122 ASP A CA 1
ATOM 971 C C . ASP A 1 122 ? -2.481 -18.582 0.272 1.00 59.38 122 ASP A C 1
ATOM 973 O O . ASP A 1 122 ? -1.427 -18.892 -0.292 1.00 59.38 122 ASP A O 1
ATOM 977 N N . GLU A 1 123 ? -3.032 -17.378 0.103 1.00 64.88 123 GLU A N 1
ATOM 978 C CA . GLU A 1 123 ? -2.459 -16.297 -0.696 1.00 64.88 123 GLU A CA 1
ATOM 979 C C . GLU A 1 123 ? -1.702 -15.288 0.176 1.00 64.88 123 GLU A C 1
ATOM 981 O O . GLU A 1 123 ? -2.158 -14.176 0.459 1.00 64.88 123 GLU A O 1
ATOM 986 N N . HIS A 1 124 ? -0.476 -15.643 0.557 1.00 79.38 124 HIS A N 1
ATOM 987 C CA . HIS A 1 124 ? 0.417 -14.706 1.232 1.00 79.38 124 HIS A CA 1
ATOM 988 C C . HIS A 1 124 ? 0.669 -13.447 0.382 1.00 79.38 124 HIS A C 1
ATOM 990 O O . HIS A 1 124 ? 0.726 -13.485 -0.845 1.00 79.38 124 HIS A O 1
ATOM 996 N N . PHE A 1 125 ? 0.850 -12.295 1.029 1.00 92.94 125 PHE A N 1
ATOM 997 C CA . PHE A 1 125 ? 1.336 -11.105 0.328 1.00 92.94 125 PHE A CA 1
ATOM 998 C C . PHE A 1 125 ? 2.772 -11.314 -0.188 1.00 92.94 125 PHE A C 1
ATOM 1000 O O . PHE A 1 125 ? 3.427 -12.285 0.181 1.00 92.94 125 PHE A O 1
ATOM 1007 N N . ILE A 1 126 ? 3.276 -10.397 -1.018 1.00 94.62 126 ILE A N 1
ATOM 1008 C CA . ILE A 1 126 ? 4.589 -10.510 -1.668 1.00 94.62 126 ILE A CA 1
ATOM 1009 C C . ILE A 1 126 ? 5.701 -10.835 -0.659 1.00 94.62 126 ILE A C 1
ATOM 1011 O O . ILE A 1 126 ? 5.941 -10.075 0.278 1.00 94.62 126 ILE A O 1
ATOM 1015 N N . ARG A 1 127 ? 6.413 -11.937 -0.891 1.00 95.19 127 ARG A N 1
ATOM 1016 C CA . ARG A 1 127 ? 7.627 -12.340 -0.181 1.00 95.19 127 ARG A CA 1
ATOM 1017 C C . ARG A 1 127 ? 8.836 -11.972 -1.023 1.00 95.19 127 ARG A C 1
ATOM 1019 O O . ARG A 1 127 ? 9.032 -12.515 -2.111 1.00 95.19 127 ARG A O 1
ATOM 1026 N N . VAL A 1 128 ? 9.643 -11.046 -0.514 1.00 95.94 128 VAL A N 1
ATOM 1027 C CA . VAL A 1 128 ? 10.900 -10.660 -1.162 1.00 95.94 128 VAL A CA 1
ATOM 1028 C C . VAL A 1 128 ? 12.058 -11.297 -0.414 1.00 95.94 128 VAL A C 1
ATOM 1030 O O . VAL A 1 128 ? 12.254 -11.000 0.763 1.00 95.94 128 VAL A O 1
ATOM 1033 N N . THR A 1 129 ? 12.819 -12.159 -1.087 1.00 96.06 129 THR A N 1
ATOM 1034 C CA . THR A 1 129 ? 13.923 -12.904 -0.460 1.00 96.06 129 THR A CA 1
ATOM 1035 C C . THR A 1 129 ? 15.272 -12.318 -0.866 1.00 96.06 129 THR A C 1
ATOM 1037 O O . THR A 1 129 ? 15.546 -12.149 -2.057 1.00 96.06 129 THR A O 1
ATOM 1040 N N . ASP A 1 130 ? 16.114 -11.977 0.111 1.00 92.69 130 ASP A N 1
ATOM 1041 C CA . ASP A 1 130 ? 17.481 -11.515 -0.143 1.00 92.69 130 ASP A CA 1
ATOM 1042 C C . ASP A 1 130 ? 18.459 -12.681 -0.401 1.00 92.69 130 ASP A C 1
ATOM 1044 O O . ASP A 1 130 ? 18.132 -13.855 -0.238 1.00 92.69 130 ASP A O 1
ATOM 1048 N N . GLU A 1 131 ? 19.692 -12.364 -0.801 1.00 92.12 131 GLU A N 1
ATOM 1049 C CA . GLU A 1 131 ? 20.738 -13.361 -1.092 1.00 92.12 131 GLU A CA 1
ATOM 1050 C C . GLU A 1 131 ? 21.133 -14.222 0.122 1.00 92.12 131 GLU A C 1
ATOM 1052 O O . GLU A 1 131 ? 21.766 -15.265 -0.033 1.00 92.12 131 GLU A O 1
ATOM 1057 N N . LYS A 1 132 ? 20.781 -13.787 1.338 1.00 92.81 132 LYS A N 1
ATOM 1058 C CA . LYS A 1 132 ? 21.039 -14.496 2.597 1.00 92.81 132 LYS A CA 1
ATOM 1059 C C . LYS A 1 132 ? 19.840 -15.338 3.041 1.00 92.81 132 LYS A C 1
ATOM 1061 O O . LYS A 1 132 ? 19.926 -15.994 4.076 1.00 92.81 132 LYS A O 1
ATOM 1066 N N . GLY A 1 133 ? 18.748 -15.336 2.275 1.00 91.81 133 GLY A N 1
ATOM 1067 C CA . GLY A 1 133 ? 17.516 -16.052 2.589 1.00 91.81 133 GLY A CA 1
ATOM 1068 C C . GLY A 1 133 ? 16.585 -15.310 3.549 1.00 91.81 133 GLY A C 1
ATOM 1069 O O . GLY A 1 133 ? 15.611 -15.902 4.007 1.00 91.81 133 GLY A O 1
ATOM 1070 N N . HIS A 1 134 ? 16.839 -14.037 3.872 1.00 93.19 134 HIS A N 1
ATOM 1071 C CA . HIS A 1 134 ? 15.893 -13.261 4.671 1.00 93.19 134 HIS A CA 1
ATOM 1072 C C . HIS A 1 134 ? 14.681 -12.875 3.830 1.00 93.19 134 HIS A C 1
ATOM 1074 O O . HIS A 1 134 ? 14.823 -12.336 2.730 1.00 93.19 134 HIS A O 1
ATOM 1080 N N . VAL A 1 135 ? 13.492 -13.098 4.385 1.00 93.38 135 VAL A N 1
ATOM 1081 C CA . VAL A 1 135 ? 12.217 -12.811 3.727 1.00 93.38 135 VAL A CA 1
ATOM 1082 C C . VAL A 1 135 ? 11.623 -11.521 4.282 1.00 93.38 135 VAL A C 1
ATOM 1084 O O . VAL A 1 135 ? 11.465 -11.366 5.490 1.00 93.38 135 VAL A O 1
ATOM 1087 N N . SER A 1 136 ? 11.273 -10.601 3.386 1.00 94.56 136 SER A N 1
ATOM 1088 C CA . SER A 1 136 ? 10.558 -9.358 3.691 1.00 94.56 136 SER A CA 1
ATOM 1089 C C . SER A 1 136 ? 9.091 -9.442 3.268 1.00 94.56 136 SER A C 1
ATOM 1091 O O . SER A 1 136 ? 8.753 -10.100 2.281 1.00 94.56 136 SER A O 1
ATOM 1093 N N . TYR A 1 137 ? 8.225 -8.741 4.001 1.00 94.19 137 TYR A N 1
ATOM 1094 C CA . TYR A 1 137 ? 6.803 -8.578 3.701 1.00 94.19 137 TYR A CA 1
ATOM 1095 C C . TYR A 1 137 ? 6.601 -7.407 2.727 1.00 94.19 137 TYR A C 1
ATOM 1097 O O . TYR A 1 137 ? 6.359 -6.264 3.125 1.00 94.19 137 TYR A O 1
ATOM 1105 N N . GLY A 1 138 ? 6.746 -7.696 1.435 1.00 95.56 138 GLY A N 1
ATOM 1106 C CA . GLY A 1 138 ? 6.859 -6.719 0.355 1.00 95.56 138 GLY A CA 1
ATOM 1107 C C . GLY A 1 138 ? 8.248 -6.082 0.261 1.00 95.56 138 GLY A C 1
ATOM 1108 O O . GLY A 1 138 ? 9.203 -6.501 0.917 1.00 95.56 138 GLY A O 1
ATOM 1109 N N . GLY A 1 139 ? 8.368 -5.064 -0.590 1.00 93.81 139 GLY A N 1
ATOM 1110 C CA . GLY A 1 139 ? 9.614 -4.322 -0.765 1.00 93.81 139 GLY A CA 1
ATOM 1111 C C . GLY A 1 139 ? 9.950 -3.342 0.358 1.00 93.81 139 GLY A C 1
ATOM 1112 O O . GLY A 1 139 ? 9.074 -2.879 1.089 1.00 93.81 139 GLY A O 1
ATOM 1113 N N . ASN A 1 140 ? 11.227 -2.965 0.440 1.00 92.00 140 ASN A N 1
ATOM 1114 C CA . ASN A 1 140 ? 11.742 -1.976 1.384 1.00 92.00 140 ASN A CA 1
ATOM 1115 C C . ASN A 1 140 ? 12.449 -0.830 0.639 1.00 92.00 140 ASN A C 1
ATOM 1117 O O . ASN A 1 140 ? 13.392 -1.053 -0.119 1.00 92.00 140 ASN A O 1
ATOM 1121 N N . GLN A 1 141 ? 12.017 0.413 0.875 1.00 88.50 141 GLN A N 1
ATOM 1122 C CA . GLN A 1 141 ? 12.606 1.589 0.226 1.00 88.50 141 GLN A CA 1
ATOM 1123 C C . GLN A 1 141 ? 14.062 1.852 0.642 1.00 88.50 141 GLN A C 1
ATOM 1125 O O . GLN A 1 141 ? 14.804 2.511 -0.084 1.00 88.50 141 GLN A O 1
ATOM 1130 N N . ASP A 1 142 ? 14.514 1.313 1.775 1.00 88.06 142 ASP A N 1
ATOM 1131 C CA . ASP A 1 142 ? 15.910 1.436 2.189 1.00 88.06 142 ASP A CA 1
ATOM 1132 C C . ASP A 1 142 ? 16.871 0.714 1.235 1.00 88.06 142 ASP A C 1
ATOM 1134 O O . ASP A 1 142 ? 18.061 1.030 1.211 1.00 88.06 142 ASP A O 1
ATOM 1138 N N . TRP A 1 143 ? 16.375 -0.196 0.390 1.00 89.38 143 TRP A N 1
ATOM 1139 C CA . TRP A 1 143 ? 17.178 -0.870 -0.634 1.00 89.38 143 TRP A CA 1
ATOM 1140 C C . TRP A 1 143 ? 17.611 0.047 -1.783 1.00 89.38 143 TRP A C 1
ATOM 1142 O O . TRP A 1 143 ? 18.547 -0.283 -2.509 1.00 89.38 143 TRP A O 1
ATOM 1152 N N . PHE A 1 144 ? 17.006 1.230 -1.943 1.00 82.81 144 PHE A N 1
ATOM 1153 C CA . PHE A 1 144 ? 17.475 2.206 -2.934 1.00 82.81 144 PHE A CA 1
ATOM 1154 C C . PHE A 1 144 ? 18.872 2.770 -2.618 1.00 82.81 144 PHE A C 1
ATOM 1156 O O . PHE A 1 144 ? 19.531 3.294 -3.521 1.00 82.81 144 PHE A O 1
ATOM 1163 N N . ASN A 1 145 ? 19.357 2.613 -1.377 1.00 70.75 145 ASN A N 1
ATOM 1164 C CA . ASN A 1 145 ? 20.737 2.952 -1.005 1.00 70.75 145 ASN A CA 1
ATOM 1165 C C . ASN A 1 145 ? 21.770 2.156 -1.812 1.00 70.75 145 ASN A C 1
ATOM 1167 O O . ASN A 1 145 ? 22.863 2.658 -2.066 1.00 70.75 145 ASN A O 1
ATOM 1171 N N . ASP A 1 146 ? 21.408 0.948 -2.244 1.00 60.31 146 ASP A N 1
ATOM 1172 C CA . ASP A 1 146 ? 22.325 0.015 -2.896 1.00 60.31 146 ASP A CA 1
ATOM 1173 C C . ASP A 1 146 ? 22.478 0.297 -4.404 1.00 60.31 146 ASP A C 1
ATOM 1175 O O . ASP A 1 146 ? 23.346 -0.280 -5.053 1.00 60.31 146 ASP A O 1
ATOM 1179 N N . THR A 1 147 ? 21.631 1.159 -4.987 1.00 58.53 147 THR A N 1
ATOM 1180 C CA . THR A 1 147 ? 21.447 1.228 -6.451 1.00 58.53 147 THR A CA 1
ATOM 1181 C C . THR A 1 147 ? 21.448 2.630 -7.065 1.00 58.53 147 THR A C 1
ATOM 1183 O O . THR A 1 147 ? 21.940 2.767 -8.183 1.00 58.53 147 THR A O 1
ATOM 1186 N N . ASP A 1 148 ? 20.916 3.673 -6.407 1.00 55.19 148 ASP A N 1
ATOM 1187 C CA . ASP A 1 148 ? 20.595 4.927 -7.129 1.00 55.19 148 ASP A CA 1
ATOM 1188 C C . ASP A 1 148 ? 20.890 6.245 -6.369 1.00 55.19 148 ASP A C 1
ATOM 1190 O O . ASP A 1 148 ? 20.568 7.331 -6.860 1.00 55.19 148 ASP A O 1
ATOM 1194 N N . GLY A 1 149 ? 21.575 6.173 -5.219 1.00 50.78 149 GLY A N 1
ATOM 1195 C CA . GLY A 1 149 ? 21.983 7.326 -4.402 1.00 50.78 149 GLY A CA 1
ATOM 1196 C C . GLY A 1 149 ? 20.956 7.741 -3.333 1.00 50.78 149 GLY A C 1
ATOM 1197 O O . GLY A 1 149 ? 19.758 7.499 -3.458 1.00 50.78 149 GLY A O 1
ATOM 1198 N N . ASN A 1 150 ? 21.441 8.384 -2.263 1.00 55.72 150 ASN A N 1
ATOM 1199 C CA . ASN A 1 150 ? 20.735 8.597 -0.985 1.00 55.72 150 ASN A CA 1
ATOM 1200 C C . ASN A 1 150 ? 19.345 9.272 -1.052 1.00 55.72 150 ASN A C 1
ATOM 1202 O O . ASN A 1 150 ? 18.561 9.098 -0.120 1.00 55.72 150 ASN A O 1
ATOM 1206 N N . ASN A 1 151 ? 19.010 10.033 -2.101 1.00 60.59 151 ASN A N 1
ATOM 1207 C CA . ASN A 1 151 ? 17.756 10.805 -2.129 1.00 60.59 151 ASN A CA 1
ATOM 1208 C C . ASN A 1 151 ? 16.512 9.917 -2.287 1.00 60.59 151 ASN A C 1
ATOM 1210 O O . ASN A 1 151 ? 15.476 10.204 -1.695 1.00 60.59 151 ASN A O 1
ATOM 1214 N N . THR A 1 152 ? 16.607 8.797 -3.007 1.00 66.69 152 THR A N 1
ATOM 1215 C CA . THR A 1 152 ? 15.456 7.905 -3.227 1.00 66.69 152 THR A CA 1
ATOM 1216 C C . THR A 1 152 ? 15.042 7.161 -1.953 1.00 66.69 152 THR A C 1
ATOM 1218 O O . THR A 1 152 ? 13.869 6.831 -1.786 1.00 66.69 152 THR A O 1
ATOM 1221 N N . LYS A 1 153 ? 15.966 6.966 -1.002 1.00 71.62 153 LYS A N 1
ATOM 1222 C CA . LYS A 1 153 ? 15.679 6.347 0.301 1.00 71.62 153 LYS A CA 1
ATOM 1223 C C . LYS A 1 153 ? 14.538 7.052 1.035 1.00 71.62 153 LYS A C 1
ATOM 1225 O O . LYS A 1 153 ? 13.714 6.394 1.652 1.00 71.62 153 LYS A O 1
ATOM 1230 N N . GLY A 1 154 ? 14.483 8.383 0.972 1.00 72.62 154 GLY A N 1
ATOM 1231 C CA . GLY A 1 154 ? 13.458 9.173 1.661 1.00 72.62 154 GLY A CA 1
ATOM 1232 C C . GLY A 1 154 ? 12.101 9.196 0.956 1.00 72.62 154 GLY A C 1
ATOM 1233 O O . GLY A 1 154 ? 11.101 9.515 1.589 1.00 72.62 154 GLY A O 1
ATOM 1234 N N . PHE A 1 155 ? 12.057 8.851 -0.334 1.00 79.62 155 PHE A N 1
ATOM 1235 C CA . PHE A 1 155 ? 10.925 9.168 -1.212 1.00 79.62 155 PHE A CA 1
ATOM 1236 C C . PHE A 1 155 ? 10.441 7.989 -2.080 1.00 79.62 155 PHE A C 1
ATOM 1238 O O . PHE A 1 155 ? 9.551 8.142 -2.918 1.00 79.62 155 PHE A O 1
ATOM 1245 N N . GLY A 1 156 ? 11.012 6.797 -1.886 1.00 87.06 156 GLY A N 1
ATOM 1246 C CA . GLY A 1 156 ? 10.745 5.602 -2.692 1.00 87.06 156 GLY A CA 1
ATOM 1247 C C . GLY A 1 156 ? 9.467 4.833 -2.340 1.00 87.06 156 GLY A C 1
ATOM 1248 O O . GLY A 1 156 ? 9.141 3.875 -3.041 1.00 87.06 156 GLY A O 1
ATOM 1249 N N . CYS A 1 157 ? 8.728 5.223 -1.296 1.00 90.69 157 CYS A N 1
ATOM 1250 C CA . CYS A 1 157 ? 7.551 4.487 -0.816 1.00 90.69 157 CYS A CA 1
ATOM 1251 C C . CYS A 1 157 ? 6.477 4.283 -1.891 1.00 90.69 157 CYS A C 1
ATOM 1253 O O . CYS A 1 157 ? 5.940 3.187 -2.022 1.00 90.69 157 CYS A O 1
ATOM 1255 N N . GLY A 1 158 ? 6.221 5.291 -2.731 1.00 91.38 158 GLY A N 1
ATOM 1256 C CA . GLY A 1 158 ? 5.255 5.167 -3.826 1.00 91.38 158 GLY A CA 1
ATOM 1257 C C . GLY A 1 158 ? 5.710 4.204 -4.930 1.00 91.38 158 GLY A C 1
ATOM 1258 O O . GLY A 1 158 ? 4.883 3.495 -5.502 1.00 91.38 158 GLY A O 1
ATOM 1259 N N . ILE A 1 159 ? 7.019 4.091 -5.187 1.00 92.44 159 ILE A N 1
ATOM 1260 C CA . ILE A 1 159 ? 7.556 3.089 -6.124 1.00 92.44 159 ILE A CA 1
ATOM 1261 C C . ILE A 1 159 ? 7.355 1.693 -5.545 1.00 92.44 159 ILE A C 1
ATOM 1263 O O . ILE A 1 159 ? 6.780 0.831 -6.205 1.00 92.44 159 ILE A O 1
ATOM 1267 N N . VAL A 1 160 ? 7.781 1.487 -4.296 1.00 95.00 160 VAL A N 1
ATOM 1268 C CA . VAL A 1 160 ? 7.663 0.198 -3.603 1.00 95.00 160 VAL A CA 1
ATOM 1269 C C . VAL A 1 160 ? 6.206 -0.250 -3.534 1.00 95.00 160 VAL A C 1
ATOM 1271 O O . VAL A 1 160 ? 5.908 -1.390 -3.880 1.00 95.00 160 VAL A O 1
ATOM 1274 N N . ALA A 1 161 ? 5.289 0.647 -3.161 1.00 95.94 161 ALA A N 1
ATOM 1275 C CA . ALA A 1 161 ? 3.861 0.355 -3.119 1.00 95.94 161 ALA A CA 1
ATOM 1276 C C . ALA A 1 161 ? 3.311 -0.020 -4.504 1.00 95.94 161 ALA A C 1
ATOM 1278 O O . ALA A 1 161 ? 2.586 -1.007 -4.623 1.00 95.94 161 ALA A O 1
ATOM 1279 N N . SER A 1 162 ? 3.704 0.705 -5.558 1.00 95.06 162 SER A N 1
ATOM 1280 C CA . SER A 1 162 ? 3.282 0.410 -6.935 1.00 95.06 162 SER A CA 1
ATOM 1281 C C . SER A 1 162 ? 3.785 -0.949 -7.420 1.00 95.06 162 SER A C 1
ATOM 1283 O O . SER A 1 162 ? 3.028 -1.704 -8.025 1.00 95.06 162 SER A O 1
ATOM 1285 N N . VAL A 1 163 ? 5.049 -1.283 -7.139 1.00 95.56 163 VAL A N 1
ATOM 1286 C CA . VAL A 1 163 ? 5.654 -2.569 -7.516 1.00 95.56 163 VAL A CA 1
ATOM 1287 C C . VAL A 1 163 ? 5.017 -3.716 -6.741 1.00 95.56 163 VAL A C 1
ATOM 1289 O O . VAL A 1 163 ? 4.567 -4.675 -7.362 1.00 95.56 163 VAL A O 1
ATOM 1292 N N . ASN A 1 164 ? 4.901 -3.599 -5.415 1.00 96.56 164 ASN A N 1
ATOM 1293 C CA . ASN A 1 164 ? 4.196 -4.570 -4.575 1.00 96.56 164 ASN A CA 1
ATOM 1294 C C . ASN A 1 164 ? 2.790 -4.861 -5.125 1.00 96.56 164 ASN A C 1
ATOM 1296 O O . ASN A 1 164 ? 2.401 -6.017 -5.291 1.00 96.56 164 ASN A O 1
ATOM 1300 N N . TYR A 1 165 ? 2.041 -3.801 -5.435 1.00 95.00 165 TYR A N 1
ATOM 1301 C CA . TYR A 1 165 ? 0.674 -3.906 -5.923 1.00 95.00 165 TYR A CA 1
ATOM 1302 C C . TYR A 1 165 ? 0.589 -4.551 -7.310 1.00 95.00 165 TYR A C 1
ATOM 1304 O O . TYR A 1 165 ? -0.178 -5.494 -7.505 1.00 95.00 165 TYR A O 1
ATOM 1312 N N . ALA A 1 166 ? 1.412 -4.100 -8.262 1.00 93.06 166 ALA A N 1
ATOM 1313 C CA . ALA A 1 166 ? 1.446 -4.648 -9.615 1.00 93.06 166 ALA A CA 1
ATOM 1314 C C . ALA A 1 166 ? 1.871 -6.125 -9.638 1.00 93.06 166 ALA A C 1
ATOM 1316 O O . ALA A 1 166 ? 1.267 -6.924 -10.354 1.00 93.06 166 ALA A O 1
ATOM 1317 N N . LEU A 1 167 ? 2.870 -6.510 -8.833 1.00 93.50 167 LEU A N 1
ATOM 1318 C CA . LEU A 1 167 ? 3.273 -7.909 -8.667 1.00 93.50 167 LEU A CA 1
ATOM 1319 C C . LEU A 1 167 ? 2.108 -8.750 -8.139 1.00 93.50 167 LEU A C 1
ATOM 1321 O O . LEU A 1 167 ? 1.794 -9.791 -8.722 1.00 93.50 167 LEU A O 1
ATOM 1325 N N . TYR A 1 168 ? 1.420 -8.264 -7.101 1.00 93.25 168 TYR A N 1
ATOM 1326 C CA . TYR A 1 168 ? 0.314 -8.998 -6.497 1.00 93.25 168 TYR A CA 1
ATOM 1327 C C . TYR A 1 168 ? -0.842 -9.196 -7.483 1.00 93.25 168 TYR A C 1
ATOM 1329 O O . TYR A 1 168 ? -1.329 -10.317 -7.652 1.00 93.25 168 TYR A O 1
ATOM 1337 N N . LEU A 1 169 ? -1.256 -8.137 -8.187 1.00 89.44 169 LEU A N 1
ATOM 1338 C CA . LEU A 1 169 ? -2.325 -8.217 -9.188 1.00 89.44 169 LEU A CA 1
ATOM 1339 C C . LEU A 1 169 ? -1.978 -9.121 -10.381 1.00 89.44 169 LEU A C 1
ATOM 1341 O O . LEU A 1 169 ? -2.886 -9.644 -11.027 1.00 89.44 169 LEU A O 1
ATOM 1345 N N . ASN A 1 170 ? -0.689 -9.328 -10.649 1.00 88.50 170 ASN A N 1
ATOM 1346 C CA . ASN A 1 170 ? -0.187 -10.233 -11.682 1.00 88.50 170 ASN A CA 1
ATOM 1347 C C . ASN A 1 170 ? 0.060 -11.667 -11.181 1.00 88.50 170 ASN A C 1
ATOM 1349 O O . ASN A 1 170 ? 0.648 -12.471 -11.903 1.00 88.50 170 ASN A O 1
ATOM 1353 N N . GLY A 1 171 ? -0.372 -12.001 -9.961 1.00 89.31 171 GLY A N 1
ATOM 1354 C CA . GLY A 1 171 ? -0.232 -13.347 -9.400 1.00 89.31 171 GLY A CA 1
ATOM 1355 C C . GLY A 1 171 ? 1.185 -13.696 -8.942 1.00 89.31 171 GLY A C 1
ATOM 1356 O O . GLY A 1 171 ? 1.442 -14.843 -8.589 1.00 89.31 171 GLY A O 1
ATOM 1357 N N . VAL A 1 172 ? 2.112 -12.734 -8.921 1.00 91.62 172 VAL A N 1
ATOM 1358 C CA . VAL A 1 172 ? 3.437 -12.945 -8.331 1.00 91.62 172 VAL A CA 1
ATOM 1359 C C . VAL A 1 172 ? 3.291 -12.855 -6.817 1.00 91.62 172 VAL A C 1
ATOM 1361 O O . VAL A 1 172 ? 2.614 -11.963 -6.304 1.00 91.62 172 VAL A O 1
ATOM 1364 N N . ARG A 1 173 ? 3.875 -13.817 -6.105 1.00 91.38 173 ARG A N 1
ATOM 1365 C CA . ARG A 1 173 ? 3.817 -13.925 -4.638 1.00 91.38 173 ARG A CA 1
ATOM 1366 C C . ARG A 1 173 ? 5.205 -14.042 -4.019 1.00 91.38 173 ARG A C 1
ATOM 1368 O O . ARG A 1 173 ? 5.414 -13.555 -2.918 1.00 91.38 173 ARG A O 1
ATOM 1375 N N . GLU A 1 174 ? 6.165 -14.573 -4.767 1.00 94.62 174 GLU A N 1
ATOM 1376 C CA . GLU A 1 174 ? 7.564 -14.698 -4.367 1.00 94.62 174 GLU A CA 1
ATOM 1377 C C . GLU A 1 174 ? 8.465 -14.075 -5.433 1.00 94.62 174 GLU A C 1
ATOM 1379 O O . GLU A 1 174 ? 8.207 -14.213 -6.632 1.00 94.62 174 GLU A O 1
ATOM 1384 N N . ILE A 1 175 ? 9.499 -13.358 -4.998 1.00 96.25 175 ILE A N 1
ATOM 1385 C CA . ILE A 1 175 ? 10.461 -12.685 -5.876 1.00 96.25 175 ILE A CA 1
ATOM 1386 C C . ILE A 1 175 ? 11.787 -12.475 -5.134 1.00 96.25 175 ILE A C 1
ATOM 1388 O O . ILE A 1 175 ? 11.806 -12.304 -3.912 1.00 96.25 175 ILE A O 1
ATOM 1392 N N . SER A 1 176 ? 12.917 -12.478 -5.842 1.00 97.06 176 SER A N 1
ATOM 1393 C CA . SER A 1 176 ? 14.193 -12.104 -5.222 1.00 97.06 176 SER A CA 1
ATOM 1394 C C . SER A 1 176 ? 14.288 -10.591 -4.986 1.00 97.06 176 SER A C 1
ATOM 1396 O O . SER A 1 176 ? 13.657 -9.792 -5.683 1.00 97.06 176 SER A O 1
ATOM 1398 N N . LYS A 1 177 ? 15.126 -10.161 -4.030 1.00 95.19 177 LYS A N 1
ATOM 1399 C CA . LYS A 1 177 ? 15.426 -8.733 -3.813 1.00 95.19 177 LYS A CA 1
ATOM 1400 C C . LYS A 1 177 ? 15.912 -8.063 -5.102 1.00 95.19 177 LYS A C 1
ATOM 1402 O O . LYS A 1 177 ? 15.485 -6.950 -5.394 1.00 95.19 177 LYS A O 1
ATOM 1407 N N . GLN A 1 178 ? 16.777 -8.728 -5.870 1.00 93.31 178 GLN A N 1
ATOM 1408 C CA . GLN A 1 178 ? 17.317 -8.167 -7.109 1.00 93.31 178 GLN A CA 1
ATOM 1409 C C . GLN A 1 178 ? 16.215 -7.942 -8.149 1.00 93.31 178 GLN A C 1
ATOM 1411 O O . GLN A 1 178 ? 16.065 -6.827 -8.637 1.00 93.31 178 GLN A O 1
ATOM 1416 N N . GLU A 1 179 ? 15.390 -8.955 -8.424 1.00 95.38 179 GLU A N 1
ATOM 1417 C CA . GLU A 1 179 ? 14.285 -8.829 -9.384 1.00 95.38 179 GLU A CA 1
ATOM 1418 C C . GLU A 1 179 ? 13.256 -7.785 -8.935 1.00 95.38 179 GLU A C 1
ATOM 1420 O O . GLU A 1 179 ? 12.732 -7.035 -9.760 1.00 95.38 179 GLU A O 1
ATOM 1425 N N . PHE A 1 180 ? 12.983 -7.692 -7.628 1.00 95.38 180 PHE A N 1
ATOM 1426 C CA . PHE A 1 180 ? 12.120 -6.647 -7.080 1.00 95.38 180 PHE A CA 1
ATOM 1427 C C . PHE A 1 180 ? 12.693 -5.253 -7.359 1.00 95.38 180 PHE A C 1
ATOM 1429 O O . PHE A 1 180 ? 11.982 -4.364 -7.831 1.00 95.38 180 PHE A O 1
ATOM 1436 N N . MET A 1 181 ? 13.989 -5.060 -7.106 1.00 92.19 181 MET A N 1
ATOM 1437 C CA . MET A 1 181 ? 14.661 -3.793 -7.384 1.00 92.19 181 MET A CA 1
ATOM 1438 C C . MET A 1 181 ? 14.711 -3.485 -8.880 1.00 92.19 181 MET A C 1
ATOM 1440 O O . MET A 1 181 ? 14.547 -2.324 -9.250 1.00 92.19 181 MET A O 1
ATOM 1444 N N . ASP A 1 182 ? 14.827 -4.486 -9.749 1.00 91.31 182 ASP A N 1
ATOM 1445 C CA . ASP A 1 182 ? 14.733 -4.287 -11.197 1.00 91.31 182 ASP A CA 1
ATOM 1446 C C . ASP A 1 182 ? 13.345 -3.752 -11.599 1.00 91.31 182 ASP A C 1
ATOM 1448 O O . ASP A 1 182 ? 13.260 -2.803 -12.384 1.00 91.31 182 ASP A O 1
ATOM 1452 N N . GLN A 1 183 ? 12.258 -4.258 -10.994 1.00 92.31 183 GLN A N 1
ATOM 1453 C CA . GLN A 1 183 ? 10.910 -3.697 -11.189 1.00 92.31 183 GLN A CA 1
ATOM 1454 C C . GLN A 1 183 ? 10.796 -2.257 -10.663 1.00 92.31 183 GLN A C 1
ATOM 1456 O O . GLN A 1 183 ? 10.165 -1.411 -11.301 1.00 92.31 183 GLN A O 1
ATOM 1461 N N . CYS A 1 184 ? 11.427 -1.946 -9.527 1.00 91.25 184 CYS A N 1
ATOM 1462 C CA . CYS A 1 184 ? 11.512 -0.571 -9.031 1.00 91.25 184 CYS A CA 1
ATOM 1463 C C . CYS A 1 184 ? 12.266 0.340 -10.009 1.00 91.25 184 CYS A C 1
ATOM 1465 O O . CYS A 1 184 ? 11.859 1.479 -10.224 1.00 91.25 184 CYS A O 1
ATOM 1467 N N . MET A 1 185 ? 13.341 -0.143 -10.634 1.00 86.31 185 MET A N 1
ATOM 1468 C CA . MET A 1 185 ? 14.103 0.636 -11.612 1.00 86.31 185 MET A CA 1
ATOM 1469 C C . MET A 1 185 ? 13.348 0.806 -12.935 1.00 86.31 185 MET A C 1
ATOM 1471 O O . MET A 1 185 ? 13.504 1.834 -13.597 1.00 86.31 185 MET A O 1
ATOM 1475 N N . ASP A 1 186 ? 12.485 -0.142 -13.306 1.00 87.75 186 ASP A N 1
ATOM 1476 C CA . ASP A 1 186 ? 11.565 0.013 -14.436 1.00 87.75 186 ASP A CA 1
ATOM 1477 C C . ASP A 1 186 ? 10.586 1.173 -14.236 1.00 87.75 186 ASP A C 1
ATOM 1479 O O . ASP A 1 186 ? 10.245 1.847 -15.209 1.00 87.75 186 ASP A O 1
ATOM 1483 N N . PHE A 1 187 ? 10.199 1.482 -12.993 1.00 87.12 187 PHE A N 1
ATOM 1484 C CA . PHE A 1 187 ? 9.347 2.636 -12.698 1.00 87.12 187 PHE A CA 1
ATOM 1485 C C . PHE A 1 187 ? 9.919 3.937 -13.273 1.00 87.12 187 PHE A C 1
ATOM 1487 O O . PHE A 1 187 ? 9.170 4.764 -13.800 1.00 87.12 187 PHE A O 1
ATOM 1494 N N . TYR A 1 188 ? 11.245 4.106 -13.225 1.00 77.75 188 TYR A N 1
ATOM 1495 C CA . TYR A 1 188 ? 11.932 5.280 -13.765 1.00 77.75 188 TYR A CA 1
ATOM 1496 C C . TYR A 1 188 ? 11.998 5.320 -15.287 1.00 77.75 188 TYR A C 1
ATOM 1498 O O . TYR A 1 188 ? 12.167 6.400 -15.849 1.00 77.75 188 TYR A O 1
ATOM 1506 N N . LYS A 1 189 ? 11.897 4.167 -15.954 1.00 72.69 189 LYS A N 1
ATOM 1507 C CA . LYS A 1 189 ? 12.004 4.072 -17.416 1.00 72.69 189 LYS A CA 1
ATOM 1508 C C . LYS A 1 189 ? 10.709 4.501 -18.113 1.00 72.69 189 LYS A C 1
ATOM 1510 O O . LYS A 1 189 ? 10.751 4.889 -19.277 1.00 72.69 189 LYS A O 1
ATOM 1515 N N . ILE A 1 190 ? 9.579 4.481 -17.402 1.00 67.94 190 ILE A N 1
ATOM 1516 C CA . ILE A 1 190 ? 8.226 4.703 -17.945 1.00 67.94 190 ILE A CA 1
ATOM 1517 C C . ILE A 1 190 ? 7.891 6.210 -18.025 1.00 67.94 190 ILE A C 1
ATOM 1519 O O . ILE A 1 190 ? 6.865 6.699 -17.577 1.00 67.94 190 ILE A O 1
ATOM 1523 N N . GLY A 1 191 ? 8.795 7.007 -18.590 1.00 62.41 191 GLY A N 1
ATOM 1524 C CA . GLY A 1 191 ? 8.546 8.424 -18.863 1.00 62.41 191 GLY A CA 1
ATOM 1525 C C . GLY A 1 191 ? 9.691 9.341 -18.455 1.00 62.41 191 GLY A C 1
ATOM 1526 O O . GLY A 1 191 ? 10.332 9.168 -17.420 1.00 62.41 191 GLY A O 1
ATOM 1527 N N . LEU A 1 192 ? 9.907 10.368 -19.279 1.00 56.03 192 LEU A N 1
ATOM 1528 C CA . LEU A 1 192 ? 11.118 11.195 -19.305 1.00 56.03 192 LEU A CA 1
ATOM 1529 C C . LEU A 1 192 ? 11.395 11.984 -18.004 1.00 56.03 192 LEU A C 1
ATOM 1531 O O . LEU A 1 192 ? 12.509 12.460 -17.813 1.00 56.03 192 LEU A O 1
ATOM 1535 N N . PHE A 1 193 ? 10.417 12.099 -17.096 1.00 61.09 193 PHE A N 1
ATOM 1536 C CA . PHE A 1 193 ? 10.492 12.960 -15.904 1.00 61.09 193 PHE A CA 1
ATOM 1537 C C . PHE A 1 193 ? 10.319 12.241 -14.559 1.00 61.09 193 PHE A C 1
ATOM 1539 O O . PHE A 1 193 ? 10.431 12.877 -13.511 1.00 61.09 193 PHE A O 1
ATOM 1546 N N . ARG A 1 194 ? 10.074 10.923 -14.542 1.00 71.19 194 ARG A N 1
ATOM 1547 C CA . ARG A 1 194 ? 9.805 10.193 -13.287 1.00 71.19 194 ARG A CA 1
ATOM 1548 C C . ARG A 1 194 ? 11.013 10.159 -12.361 1.00 71.19 194 ARG A C 1
ATOM 1550 O O . ARG A 1 194 ? 10.885 10.413 -11.169 1.00 71.19 194 ARG A O 1
ATOM 1557 N N . LYS A 1 195 ? 12.199 9.913 -12.923 1.00 66.12 195 LYS A N 1
ATOM 1558 C CA . LYS A 1 195 ? 13.456 9.904 -12.164 1.00 66.12 195 LYS A CA 1
ATOM 1559 C C . LYS A 1 195 ? 13.719 11.250 -11.480 1.00 66.12 195 LYS A C 1
ATOM 1561 O O . LYS A 1 195 ? 14.106 11.274 -10.317 1.00 66.12 195 LYS A O 1
ATOM 1566 N N . THR A 1 196 ? 13.462 12.355 -12.178 1.00 62.25 196 THR A N 1
ATOM 1567 C CA . THR A 1 196 ? 13.614 13.710 -11.629 1.00 62.25 196 THR A CA 1
ATOM 1568 C C . THR A 1 196 ? 12.568 14.000 -10.555 1.00 62.25 196 THR A C 1
ATOM 1570 O O . THR A 1 196 ? 12.930 14.469 -9.486 1.00 62.25 196 THR A O 1
ATOM 1573 N N . 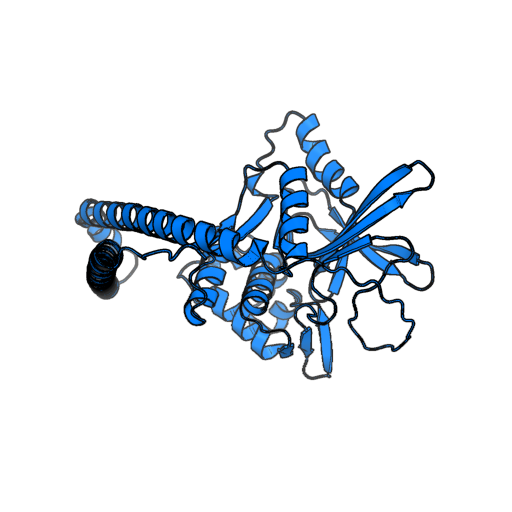ALA A 1 197 ? 11.299 13.652 -10.784 1.00 59.34 197 ALA A N 1
ATOM 1574 C CA . ALA A 1 197 ? 10.230 13.841 -9.801 1.00 59.34 197 ALA A CA 1
ATOM 1575 C C . ALA A 1 197 ? 10.524 13.139 -8.462 1.00 59.34 197 ALA A C 1
ATOM 1577 O O . ALA A 1 197 ? 10.448 13.760 -7.404 1.00 59.34 197 ALA A O 1
ATOM 1578 N N . VAL A 1 198 ? 10.940 11.870 -8.506 1.00 64.31 198 VAL A N 1
ATOM 1579 C CA . VAL A 1 198 ? 11.224 11.103 -7.283 1.00 64.31 198 VAL A CA 1
ATOM 1580 C C . VAL A 1 198 ? 12.438 11.649 -6.531 1.00 64.31 198 VAL A C 1
ATOM 1582 O O . VAL A 1 198 ? 12.430 11.683 -5.304 1.00 64.31 198 VAL A O 1
ATOM 1585 N N . ARG A 1 199 ? 13.475 12.092 -7.249 1.00 64.75 199 ARG A N 1
ATOM 1586 C CA . ARG A 1 199 ? 14.737 12.538 -6.641 1.00 64.75 199 ARG A CA 1
ATOM 1587 C C . ARG A 1 199 ? 14.721 13.983 -6.158 1.00 64.75 199 ARG A C 1
ATOM 1589 O O . ARG A 1 199 ? 15.336 14.273 -5.137 1.00 64.75 199 ARG A O 1
ATOM 1596 N N . GLU A 1 200 ? 14.060 14.864 -6.903 1.00 61.00 200 GLU A N 1
ATOM 1597 C CA . GLU A 1 200 ? 14.133 16.315 -6.707 1.00 61.00 200 GLU A CA 1
ATOM 1598 C C . GLU A 1 200 ? 12.842 16.891 -6.114 1.00 61.00 200 GLU A C 1
ATOM 1600 O O . GLU A 1 200 ? 12.882 17.936 -5.469 1.00 61.00 200 GLU A O 1
ATOM 1605 N N . TRP A 1 201 ? 11.689 16.240 -6.324 1.00 58.97 201 TRP A N 1
ATOM 1606 C CA . TRP A 1 201 ? 10.372 16.800 -5.979 1.00 58.97 201 TRP A CA 1
ATOM 1607 C C . TRP A 1 201 ? 9.617 16.016 -4.898 1.00 58.97 201 TRP A C 1
ATOM 1609 O O . TRP A 1 201 ? 8.452 16.301 -4.626 1.00 58.97 201 TRP A O 1
ATOM 1619 N N . GLY A 1 202 ? 10.293 15.079 -4.228 1.00 68.12 202 GLY A N 1
ATOM 1620 C CA . GLY A 1 202 ? 9.802 14.489 -2.981 1.00 68.12 202 GLY A CA 1
ATOM 1621 C C . GLY A 1 202 ? 8.973 13.210 -3.124 1.00 68.12 202 GLY A C 1
ATOM 1622 O O . GLY A 1 202 ? 8.234 12.878 -2.201 1.00 68.12 202 GLY A O 1
ATOM 1623 N N . GLY A 1 203 ? 9.101 12.474 -4.235 1.00 79.50 203 GLY A N 1
ATOM 1624 C CA . GLY A 1 203 ? 8.589 11.101 -4.363 1.00 79.50 203 GLY A CA 1
ATOM 1625 C C . GLY A 1 203 ? 7.761 10.820 -5.605 1.00 79.50 203 GLY A C 1
ATOM 1626 O O . GLY A 1 203 ? 7.698 11.623 -6.534 1.00 79.50 203 GLY A O 1
ATOM 1627 N N . ALA A 1 204 ? 7.179 9.619 -5.651 1.00 83.88 204 ALA A N 1
ATOM 1628 C CA . ALA A 1 204 ? 6.317 9.212 -6.755 1.00 83.88 204 ALA A CA 1
ATOM 1629 C C . ALA A 1 204 ? 4.958 9.913 -6.655 1.00 83.88 204 ALA A C 1
ATOM 1631 O O . ALA A 1 204 ? 4.300 9.882 -5.611 1.00 83.88 204 ALA A O 1
ATOM 1632 N N . TYR A 1 205 ? 4.531 10.524 -7.759 1.00 83.12 205 TYR A N 1
ATOM 1633 C CA . TYR A 1 205 ? 3.227 11.167 -7.832 1.00 83.12 205 TYR A CA 1
ATOM 1634 C C . TYR A 1 205 ? 2.123 10.167 -8.174 1.00 83.12 205 TYR A C 1
ATOM 1636 O O . TYR A 1 205 ? 2.363 9.233 -8.946 1.00 83.12 205 TYR A O 1
ATOM 1644 N N . PRO A 1 206 ? 0.890 10.410 -7.703 1.00 86.44 206 PRO A N 1
ATOM 1645 C CA . PRO A 1 206 ? -0.233 9.516 -7.943 1.00 86.44 206 PRO A CA 1
ATOM 1646 C C . PRO A 1 206 ? -0.438 9.103 -9.421 1.00 86.44 206 PRO A C 1
ATOM 1648 O O . PRO A 1 206 ? -0.511 7.898 -9.667 1.00 86.44 206 PRO A O 1
ATOM 1651 N N . PRO A 1 207 ? -0.389 10.009 -10.428 1.00 83.75 207 PRO A N 1
ATOM 1652 C CA . PRO A 1 207 ? -0.537 9.612 -11.836 1.00 83.75 207 PRO A CA 1
ATOM 1653 C C . PRO A 1 207 ? 0.614 8.744 -12.365 1.00 83.75 207 PRO A C 1
ATOM 1655 O O . PRO A 1 207 ? 0.427 7.930 -13.262 1.00 83.75 207 PRO A O 1
ATOM 1658 N N . GLN A 1 208 ? 1.825 8.893 -11.814 1.00 86.38 208 GLN A N 1
ATOM 1659 C CA . GLN A 1 208 ? 2.970 8.053 -12.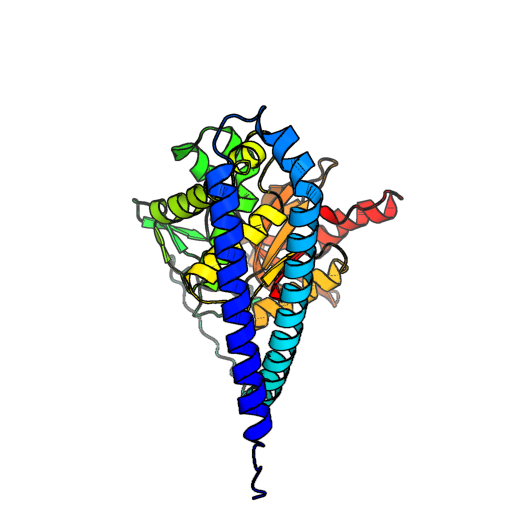193 1.00 86.38 208 GLN A CA 1
ATOM 1660 C C . GLN A 1 208 ? 2.789 6.622 -11.676 1.00 86.38 208 GLN A C 1
ATOM 1662 O O . GLN A 1 208 ? 3.188 5.668 -12.343 1.00 86.38 208 GLN A O 1
ATOM 1667 N N . MET A 1 209 ? 2.188 6.481 -10.491 1.00 90.88 209 MET A N 1
ATOM 1668 C CA . MET A 1 209 ? 1.844 5.183 -9.915 1.00 90.88 209 MET A CA 1
ATOM 1669 C C . MET A 1 209 ? 0.753 4.496 -10.741 1.00 90.88 209 MET A C 1
ATOM 1671 O O . MET A 1 209 ? 0.936 3.346 -11.128 1.00 90.88 209 MET A O 1
ATOM 1675 N N . GLU A 1 210 ? -0.328 5.210 -11.078 1.00 89.38 210 GLU A N 1
ATOM 1676 C CA . GLU A 1 210 ? -1.404 4.704 -11.947 1.00 89.38 210 GLU A CA 1
ATOM 1677 C C . GLU A 1 210 ? -0.857 4.189 -13.284 1.00 89.38 210 GLU A C 1
ATOM 1679 O O . GLU A 1 210 ? -1.074 3.032 -13.638 1.00 89.38 210 GLU A O 1
ATOM 1684 N N . ASP A 1 211 ? -0.089 5.022 -13.991 1.00 86.94 211 ASP A N 1
ATOM 1685 C CA . ASP A 1 211 ? 0.464 4.697 -15.308 1.00 86.94 211 ASP A CA 1
ATOM 1686 C C . ASP A 1 211 ? 1.462 3.524 -15.240 1.00 86.94 211 ASP A C 1
ATOM 1688 O O . ASP A 1 211 ? 1.432 2.625 -16.079 1.00 86.94 211 ASP A O 1
ATOM 1692 N N . PHE A 1 212 ? 2.294 3.451 -14.188 1.00 90.31 212 PHE A N 1
ATOM 1693 C CA . PHE A 1 212 ? 3.157 2.284 -13.960 1.00 90.31 212 PHE A CA 1
ATOM 1694 C C . PHE A 1 212 ? 2.357 0.985 -13.806 1.00 90.31 212 PHE A C 1
ATOM 1696 O O . PHE A 1 212 ? 2.652 -0.016 -14.462 1.00 90.31 212 PHE A O 1
ATOM 1703 N N . ILE A 1 213 ? 1.366 0.994 -12.912 1.00 91.44 213 ILE A N 1
ATOM 1704 C CA . ILE A 1 213 ? 0.574 -0.194 -12.590 1.00 91.44 213 ILE A CA 1
ATOM 1705 C C . ILE A 1 213 ? -0.217 -0.624 -13.823 1.00 91.44 213 ILE A C 1
ATOM 1707 O O . ILE A 1 213 ? -0.200 -1.803 -14.171 1.00 91.44 213 ILE A O 1
ATOM 1711 N N . LEU A 1 214 ? -0.840 0.323 -14.528 1.00 88.12 214 LEU A N 1
ATOM 1712 C CA . LEU A 1 214 ? -1.576 0.054 -15.758 1.00 88.12 214 LEU A CA 1
ATOM 1713 C C . LEU A 1 214 ? -0.685 -0.615 -16.809 1.00 88.12 214 LEU A C 1
ATOM 1715 O O . LEU A 1 214 ? -1.080 -1.635 -17.372 1.00 88.12 214 LEU A O 1
ATOM 1719 N N . GLN A 1 215 ? 0.530 -0.109 -17.037 1.00 85.50 215 GLN A N 1
ATOM 1720 C CA . GLN A 1 215 ? 1.454 -0.733 -17.983 1.00 85.50 215 GLN A CA 1
ATOM 1721 C C . GLN A 1 215 ? 1.794 -2.176 -17.584 1.00 85.50 215 GLN A C 1
ATOM 1723 O O . GLN A 1 215 ? 1.729 -3.079 -18.421 1.00 85.50 215 GLN A O 1
ATOM 1728 N N . LYS A 1 216 ? 2.102 -2.420 -16.305 1.00 88.00 216 LYS A N 1
ATOM 1729 C CA . LYS A 1 216 ? 2.428 -3.768 -15.812 1.00 88.00 216 LYS A CA 1
ATOM 1730 C C . LYS A 1 216 ? 1.238 -4.734 -15.887 1.00 88.00 216 LYS A C 1
ATOM 1732 O O . LYS A 1 216 ? 1.450 -5.935 -16.049 1.00 88.00 216 LYS A O 1
ATOM 1737 N N . LEU A 1 217 ? 0.002 -4.241 -15.792 1.00 83.31 217 LEU A N 1
ATOM 1738 C CA . LEU A 1 217 ? -1.212 -5.040 -16.008 1.00 83.31 217 LEU A CA 1
ATOM 1739 C C . LEU A 1 217 ? -1.438 -5.342 -17.498 1.00 83.31 217 LEU A C 1
ATOM 1741 O O . LEU A 1 217 ? -1.778 -6.472 -17.855 1.00 83.31 217 LEU A O 1
ATOM 1745 N N . VAL A 1 218 ? -1.204 -4.362 -18.375 1.00 78.38 218 VAL A N 1
ATOM 1746 C CA . VAL A 1 218 ? -1.310 -4.506 -19.838 1.00 78.38 218 VAL A CA 1
ATOM 1747 C C . VAL A 1 218 ? -0.303 -5.521 -20.380 1.00 78.38 218 VAL A C 1
ATOM 1749 O O . VAL A 1 218 ? -0.681 -6.388 -21.168 1.00 78.38 218 VAL A O 1
ATOM 1752 N N . GLU A 1 219 ? 0.949 -5.481 -19.916 1.00 73.31 219 GLU A N 1
ATOM 1753 C CA . GLU A 1 219 ? 2.001 -6.446 -20.283 1.00 73.31 219 GLU A CA 1
ATOM 1754 C C . GLU A 1 219 ? 1.612 -7.903 -19.969 1.00 73.31 219 GLU A C 1
ATOM 1756 O O . GLU A 1 219 ? 2.093 -8.833 -20.616 1.00 73.31 219 GLU A O 1
ATOM 1761 N N . LYS A 1 220 ? 0.720 -8.113 -18.993 1.00 70.06 220 LYS A N 1
ATOM 1762 C CA . LYS A 1 220 ? 0.216 -9.429 -18.572 1.00 70.06 220 LYS A CA 1
ATOM 1763 C C . LYS A 1 220 ? -1.208 -9.725 -19.048 1.00 70.06 220 LYS A C 1
ATOM 1765 O O . LYS A 1 220 ? -1.814 -10.692 -18.598 1.00 70.06 220 LYS A O 1
ATOM 1770 N N . HIS A 1 221 ? -1.725 -8.930 -19.983 1.00 66.62 221 HIS A N 1
ATOM 1771 C CA . HIS A 1 221 ? -3.062 -9.056 -20.564 1.00 66.62 221 HIS A CA 1
ATOM 1772 C C . HIS A 1 221 ? -4.236 -8.903 -19.577 1.00 66.62 221 HIS A C 1
ATOM 1774 O O . HIS A 1 221 ? -5.336 -9.397 -19.830 1.00 66.62 221 HIS A O 1
ATOM 1780 N N . ASN A 1 222 ? -4.042 -8.180 -18.472 1.00 62.03 222 ASN A N 1
ATOM 1781 C CA . ASN A 1 222 ? -5.057 -7.968 -17.439 1.00 62.03 222 ASN A CA 1
ATOM 1782 C C . ASN A 1 222 ? -5.843 -6.656 -17.666 1.00 62.03 222 ASN A C 1
ATOM 1784 O O . ASN A 1 222 ? -5.905 -5.783 -16.803 1.00 62.03 222 ASN A O 1
ATOM 1788 N N . PHE A 1 223 ? -6.418 -6.498 -18.864 1.00 60.97 223 PHE A N 1
ATOM 1789 C CA . PHE A 1 223 ? -6.931 -5.226 -19.412 1.00 60.97 223 PHE A CA 1
ATOM 1790 C C . PHE A 1 223 ? -8.199 -4.648 -18.756 1.00 60.97 223 PHE A C 1
ATOM 1792 O O . PHE A 1 223 ? -8.654 -3.581 -19.160 1.00 60.97 223 PHE A O 1
ATOM 1799 N N . PHE A 1 224 ? -8.793 -5.336 -17.782 1.00 64.56 224 PHE A N 1
ATOM 1800 C CA . PHE A 1 224 ? -10.101 -4.969 -17.222 1.00 64.56 224 PHE A CA 1
ATOM 1801 C C . PHE A 1 224 ? -10.024 -4.171 -15.919 1.00 64.56 224 PHE A C 1
ATOM 1803 O O . PHE A 1 224 ? -11.048 -3.992 -15.278 1.00 64.56 224 PHE A O 1
ATOM 1810 N N . LYS A 1 225 ? -8.828 -3.753 -15.491 1.00 71.81 225 LYS A N 1
ATOM 1811 C CA . LYS A 1 225 ? -8.622 -3.081 -14.203 1.00 71.81 225 LYS A CA 1
ATOM 1812 C C . LYS A 1 225 ? -7.835 -1.801 -14.414 1.00 71.81 225 LYS A C 1
ATOM 1814 O O . LYS A 1 225 ? -6.637 -1.860 -14.687 1.00 71.81 225 LYS A O 1
ATOM 1819 N N . ILE A 1 226 ? -8.503 -0.656 -14.290 1.00 81.62 226 ILE A N 1
ATOM 1820 C CA . ILE A 1 226 ? -7.853 0.650 -14.463 1.00 81.62 226 ILE A CA 1
ATOM 1821 C C . ILE A 1 226 ? -7.575 1.252 -13.079 1.00 81.62 226 ILE A C 1
ATOM 1823 O O . ILE A 1 226 ? -8.529 1.630 -12.386 1.00 81.62 226 ILE A O 1
ATOM 1827 N N . PRO A 1 227 ? -6.298 1.332 -12.651 1.00 85.31 227 PRO A N 1
ATOM 1828 C CA . PRO A 1 227 ? -5.943 1.962 -11.388 1.00 85.31 227 PRO A CA 1
ATOM 1829 C C . PRO A 1 227 ? -6.187 3.469 -11.461 1.00 85.31 227 PRO A C 1
ATOM 1831 O O . PRO A 1 227 ? -5.794 4.116 -12.430 1.00 85.31 227 PRO A O 1
ATOM 1834 N N . HIS A 1 228 ? -6.819 4.024 -10.432 1.00 87.25 228 HIS A N 1
ATOM 1835 C CA . HIS A 1 228 ? -6.973 5.466 -10.266 1.00 87.25 228 HIS A CA 1
ATOM 1836 C C . HIS A 1 228 ? -7.033 5.851 -8.786 1.00 87.25 228 HIS A C 1
ATOM 1838 O O . HIS A 1 228 ? -7.475 5.067 -7.947 1.00 87.25 228 HIS A O 1
ATOM 1844 N N . TRP A 1 229 ? -6.609 7.060 -8.450 1.00 84.88 229 TRP A N 1
ATOM 1845 C CA . TRP A 1 229 ? -6.749 7.619 -7.110 1.00 84.88 229 TRP A CA 1
ATOM 1846 C C . TRP A 1 229 ? -8.087 8.332 -6.937 1.00 84.88 229 TRP A C 1
ATOM 1848 O O . TRP A 1 229 ? -8.482 9.141 -7.780 1.00 84.88 229 TRP A O 1
ATOM 1858 N N . ASP A 1 230 ? -8.766 8.078 -5.817 1.00 78.25 230 ASP A N 1
ATOM 1859 C CA . ASP A 1 230 ? -10.011 8.771 -5.478 1.00 78.25 230 ASP A CA 1
ATOM 1860 C C . ASP A 1 230 ? -9.818 9.751 -4.322 1.00 78.25 230 ASP A C 1
ATOM 1862 O O . ASP A 1 230 ? -9.737 9.380 -3.152 1.00 78.25 230 ASP A O 1
ATOM 1866 N N . TYR A 1 231 ? -9.790 11.037 -4.646 1.00 76.06 231 TYR A N 1
ATOM 1867 C CA . TYR A 1 231 ? -9.589 12.108 -3.669 1.00 76.06 231 TYR A CA 1
ATOM 1868 C C . TYR A 1 231 ? -10.890 12.643 -3.056 1.00 76.06 231 TYR A C 1
ATOM 1870 O O . TYR A 1 231 ? -10.861 13.622 -2.306 1.00 76.06 231 TYR A O 1
ATOM 1878 N N . THR A 1 232 ? -12.039 12.058 -3.397 1.00 66.69 232 THR A N 1
ATOM 1879 C CA . THR A 1 232 ? -13.362 12.636 -3.120 1.00 66.69 232 THR A CA 1
ATOM 1880 C C . THR A 1 232 ? -14.152 11.879 -2.051 1.00 66.69 232 THR A C 1
ATOM 1882 O O . THR A 1 232 ? -14.851 12.510 -1.255 1.00 66.69 232 THR A O 1
ATOM 1885 N N . ASP A 1 233 ? -13.970 10.565 -1.941 1.00 73.81 233 ASP A N 1
ATOM 1886 C CA . ASP A 1 233 ? -14.734 9.665 -1.060 1.00 73.81 233 ASP A CA 1
ATOM 1887 C C . ASP A 1 233 ? -14.301 9.713 0.397 1.00 73.81 233 ASP A C 1
ATOM 1889 O O . ASP A 1 233 ? -13.126 9.510 0.642 1.00 73.81 233 ASP A O 1
ATOM 1893 N N . SER A 1 234 ? -15.184 9.961 1.373 1.00 80.69 234 SER A N 1
ATOM 1894 C CA . SER A 1 234 ? -14.806 10.157 2.794 1.00 80.69 234 SER A CA 1
ATOM 1895 C C . SER A 1 234 ? -13.862 9.079 3.361 1.00 80.69 234 SER A C 1
ATOM 1897 O O . SER A 1 234 ? -13.877 7.948 2.897 1.00 80.69 234 SER A O 1
ATOM 1899 N N . TYR A 1 235 ? -13.101 9.375 4.424 1.00 86.06 235 TYR A N 1
ATOM 1900 C CA . TYR A 1 235 ? -12.166 8.393 5.007 1.00 86.06 235 TYR A CA 1
ATOM 1901 C C . TYR A 1 235 ? -12.854 7.074 5.401 1.00 86.06 235 TYR A C 1
ATOM 1903 O O . TYR A 1 235 ? -12.327 5.995 5.169 1.00 86.06 235 TYR A O 1
ATOM 1911 N N . GLU A 1 236 ? -14.079 7.132 5.928 1.00 87.94 236 GLU A N 1
ATOM 1912 C CA . GLU A 1 236 ? -14.880 5.928 6.199 1.00 87.94 236 GLU A CA 1
ATOM 1913 C C . GLU A 1 236 ? -15.339 5.199 4.922 1.00 87.94 236 GLU A C 1
ATOM 1915 O O . GLU A 1 236 ? -15.549 3.987 4.937 1.00 87.94 236 GLU A O 1
ATOM 1920 N N . SER A 1 237 ? -15.498 5.906 3.802 1.00 87.56 237 SER A N 1
ATOM 1921 C CA . SER A 1 237 ? -15.732 5.281 2.493 1.00 87.56 237 SER A CA 1
ATOM 1922 C C . SER A 1 237 ? -14.466 4.595 1.979 1.00 87.56 237 SER A C 1
ATOM 1924 O O . SER A 1 237 ? -14.563 3.470 1.491 1.00 87.56 237 SER A O 1
ATOM 1926 N N . ASP A 1 238 ? -13.288 5.197 2.184 1.00 90.38 238 ASP A N 1
ATOM 1927 C CA . ASP A 1 238 ? -11.992 4.570 1.896 1.00 90.38 238 ASP A CA 1
ATOM 1928 C C . ASP A 1 238 ? -11.810 3.283 2.713 1.00 90.38 238 ASP A C 1
ATOM 1930 O O . ASP A 1 238 ? -11.477 2.243 2.153 1.00 90.38 238 ASP A O 1
ATOM 1934 N N . TYR A 1 239 ? -12.123 3.306 4.013 1.00 92.69 239 TYR A N 1
ATOM 1935 C CA . TYR A 1 239 ? -12.088 2.116 4.873 1.00 92.69 239 TYR A CA 1
ATOM 1936 C C . TYR A 1 239 ? -13.005 0.996 4.370 1.00 92.69 239 TYR A C 1
ATOM 1938 O O . TYR A 1 239 ? -12.594 -0.158 4.239 1.00 92.69 239 TYR A O 1
ATOM 1946 N N . LYS A 1 240 ? -14.255 1.333 4.031 1.00 92.69 240 LYS A N 1
ATOM 1947 C CA . LYS A 1 240 ? -15.211 0.372 3.458 1.00 92.69 240 LYS A CA 1
ATOM 1948 C C . LYS A 1 240 ? -14.729 -0.177 2.119 1.00 92.69 240 LYS A C 1
ATOM 1950 O O . LYS A 1 240 ? -14.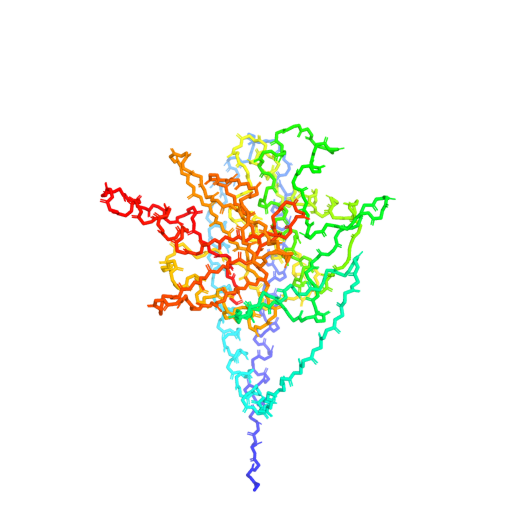950 -1.352 1.832 1.00 92.69 240 LYS A O 1
ATOM 1955 N N . TYR A 1 241 ? -14.082 0.654 1.304 1.00 92.38 241 TYR A N 1
ATOM 1956 C CA . TYR A 1 241 ? -13.480 0.222 0.051 1.00 92.38 241 TYR A CA 1
ATOM 1957 C C . TYR A 1 241 ? -12.323 -0.754 0.296 1.00 92.38 241 TYR A C 1
ATOM 1959 O O . TYR A 1 241 ? -12.317 -1.823 -0.312 1.00 92.38 241 TYR A O 1
ATOM 1967 N N . MET A 1 242 ? -11.407 -0.443 1.225 1.00 94.75 242 MET A N 1
ATOM 1968 C CA . MET A 1 242 ? -10.330 -1.357 1.628 1.00 94.75 242 MET A CA 1
ATOM 1969 C C . MET A 1 242 ? -10.905 -2.712 2.038 1.00 94.75 242 MET A C 1
ATOM 1971 O O . MET A 1 242 ? -10.513 -3.734 1.483 1.00 94.75 242 MET A O 1
ATOM 1975 N N . LYS A 1 243 ? -11.901 -2.720 2.932 1.00 94.25 243 LYS A N 1
ATOM 1976 C CA . LYS A 1 243 ? -12.575 -3.943 3.386 1.00 94.25 243 LYS A CA 1
ATOM 1977 C C . LYS A 1 243 ? -13.151 -4.750 2.217 1.00 94.25 243 LYS A C 1
ATOM 1979 O O . LYS A 1 243 ? -12.857 -5.933 2.088 1.00 94.25 243 LYS A O 1
ATOM 1984 N N . LYS A 1 244 ? -13.889 -4.095 1.317 1.00 93.69 244 LYS A N 1
ATOM 1985 C CA . LYS A 1 244 ? -14.493 -4.726 0.133 1.00 93.69 244 LYS A CA 1
ATOM 1986 C C . LYS A 1 244 ? -13.461 -5.332 -0.822 1.00 93.69 244 LYS A C 1
ATOM 1988 O O . LYS A 1 244 ? -13.747 -6.344 -1.456 1.00 93.69 244 LYS A O 1
ATOM 1993 N N . GLU A 1 245 ? -12.306 -4.700 -1.011 1.00 92.00 245 GLU A N 1
ATOM 1994 C CA . GLU A 1 245 ? -11.259 -5.245 -1.883 1.00 92.00 245 GLU A CA 1
ATOM 1995 C C . GLU A 1 245 ? -10.511 -6.400 -1.212 1.00 92.00 245 GLU A C 1
ATOM 1997 O O . GLU A 1 245 ? -10.274 -7.419 -1.863 1.00 92.00 245 GLU A O 1
ATOM 2002 N N . LEU A 1 246 ? -10.250 -6.300 0.093 1.00 93.56 246 LEU A N 1
ATOM 2003 C CA . LEU A 1 246 ? -9.654 -7.378 0.882 1.00 93.56 246 LEU A CA 1
ATOM 2004 C C . LEU A 1 246 ? -10.540 -8.630 0.906 1.00 93.56 246 LEU A C 1
ATOM 2006 O O . LEU A 1 246 ? -10.027 -9.725 0.710 1.00 93.56 246 LEU A O 1
ATOM 2010 N N . GLU A 1 247 ? -11.864 -8.483 1.030 1.00 91.31 247 GLU A N 1
ATOM 2011 C CA . GLU A 1 247 ? -12.835 -9.589 0.911 1.00 91.31 247 GLU A CA 1
ATOM 2012 C C . GLU A 1 247 ? -12.777 -10.301 -0.450 1.00 91.31 247 GLU A C 1
ATOM 2014 O O . GLU A 1 247 ? -13.171 -11.458 -0.574 1.00 91.31 247 GLU A O 1
ATOM 2019 N N . LYS A 1 248 ? -12.272 -9.625 -1.487 1.00 89.56 248 LYS A N 1
ATOM 2020 C CA . LYS A 1 248 ? -12.049 -10.202 -2.821 1.00 89.56 248 LYS A CA 1
ATOM 2021 C C . LYS A 1 248 ? -10.604 -10.666 -3.027 1.00 89.56 248 LYS A C 1
ATOM 2023 O O . LYS A 1 248 ? -10.197 -10.858 -4.174 1.00 89.56 248 LYS A O 1
ATOM 2028 N N . GLY A 1 249 ? -9.824 -10.758 -1.951 1.00 90.88 249 GLY A N 1
ATOM 2029 C CA . GLY A 1 249 ? -8.412 -11.117 -1.970 1.00 90.88 249 GLY A CA 1
ATOM 2030 C C . GLY A 1 249 ? -7.538 -10.111 -2.703 1.00 90.88 249 GLY A C 1
ATOM 2031 O O . GLY A 1 249 ? -6.618 -10.498 -3.416 1.00 90.88 249 GLY A O 1
ATOM 2032 N N . ARG A 1 250 ? -7.835 -8.810 -2.594 1.00 91.00 250 ARG A N 1
ATOM 2033 C CA . ARG A 1 250 ? -7.034 -7.763 -3.234 1.00 91.00 250 ARG A CA 1
ATOM 2034 C C . ARG A 1 250 ? -6.514 -6.750 -2.223 1.00 91.00 250 ARG A C 1
ATOM 2036 O O . ARG A 1 250 ? -7.307 -6.201 -1.460 1.00 91.00 250 ARG A O 1
ATOM 2043 N N . PRO A 1 251 ? -5.202 -6.461 -2.236 1.00 95.12 251 PRO A N 1
ATOM 2044 C CA . PRO A 1 251 ? -4.648 -5.411 -1.406 1.00 95.12 251 PRO A CA 1
ATOM 2045 C C . PRO A 1 251 ? -5.097 -4.043 -1.927 1.00 95.12 251 PRO A C 1
ATOM 2047 O O . PRO A 1 251 ? -5.701 -3.932 -2.996 1.00 95.12 251 PRO A O 1
ATOM 2050 N N . VAL A 1 252 ? -4.782 -2.985 -1.188 1.00 95.38 252 VAL A N 1
ATOM 2051 C CA . VAL A 1 252 ? -5.097 -1.607 -1.588 1.00 95.38 252 VAL A CA 1
ATOM 2052 C C . VAL A 1 252 ? -3.909 -0.707 -1.287 1.00 95.38 252 VAL A C 1
ATOM 2054 O O . VAL A 1 252 ? -3.389 -0.734 -0.176 1.00 95.38 252 VAL A O 1
ATOM 2057 N N . ILE A 1 253 ? -3.466 0.104 -2.253 1.00 95.75 253 ILE A N 1
ATOM 2058 C CA . ILE A 1 253 ? -2.492 1.159 -1.948 1.00 95.75 253 ILE A CA 1
ATOM 2059 C C . ILE A 1 253 ? -3.216 2.269 -1.192 1.00 95.75 253 ILE A C 1
ATOM 2061 O O . ILE A 1 253 ? -4.237 2.777 -1.652 1.00 95.75 253 ILE A O 1
ATOM 2065 N N . TRP A 1 254 ? -2.661 2.662 -0.055 1.00 94.50 254 TRP A N 1
ATOM 2066 C CA . TRP A 1 254 ? -3.160 3.734 0.784 1.00 94.50 254 TRP A CA 1
ATOM 2067 C C . TRP A 1 254 ? -2.100 4.828 0.905 1.00 94.50 254 TRP A C 1
ATOM 2069 O O . TRP A 1 254 ? -0.962 4.577 1.307 1.00 94.50 254 TRP A O 1
ATOM 2079 N N . ALA A 1 255 ? -2.476 6.044 0.517 1.00 90.62 255 ALA A N 1
ATOM 2080 C CA . ALA A 1 255 ? -1.698 7.244 0.756 1.00 90.62 255 ALA A CA 1
ATOM 2081 C C . ALA A 1 255 ? -2.065 7.820 2.122 1.00 90.62 255 ALA A C 1
ATOM 2083 O O . ALA A 1 255 ? -3.228 8.121 2.403 1.00 90.62 255 ALA A O 1
ATOM 2084 N N . VAL A 1 256 ? -1.050 8.012 2.950 1.00 85.56 256 VAL A N 1
ATOM 2085 C CA . VAL A 1 256 ? -1.122 8.761 4.197 1.00 85.56 256 VAL A CA 1
ATOM 2086 C C . VAL A 1 256 ? -0.311 10.025 3.977 1.00 85.56 256 VAL A C 1
ATOM 2088 O O . VAL A 1 256 ? 0.869 9.937 3.672 1.00 85.56 256 VAL A O 1
ATOM 2091 N N . HIS A 1 257 ? -0.897 11.205 4.132 1.00 76.38 257 HIS A N 1
ATOM 2092 C CA . HIS A 1 257 ? -0.147 12.450 3.969 1.00 76.38 257 HIS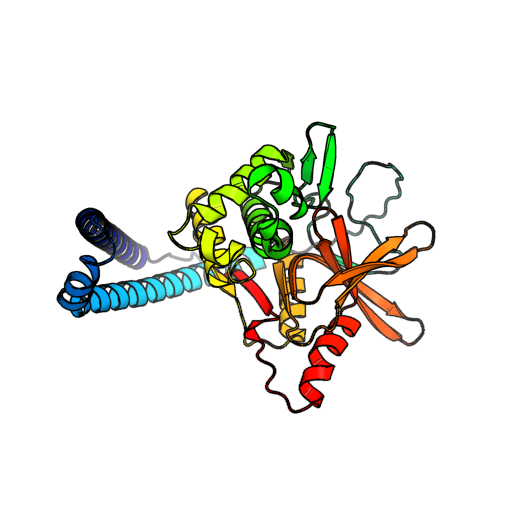 A CA 1
ATOM 2093 C C . HIS A 1 257 ? -0.517 13.492 5.007 1.00 76.38 257 HIS A C 1
ATOM 2095 O O . HIS A 1 257 ? -1.692 13.783 5.258 1.00 76.38 257 HIS A O 1
ATOM 2101 N N . ASP A 1 258 ? 0.527 14.123 5.524 1.00 65.81 258 ASP A N 1
ATOM 2102 C CA . ASP A 1 258 ? 0.475 15.346 6.283 1.00 65.81 258 ASP A CA 1
ATOM 2103 C C . ASP A 1 258 ? 1.543 16.342 5.831 1.00 65.81 258 ASP A C 1
ATOM 2105 O O . ASP A 1 258 ? 2.723 16.013 5.694 1.00 65.81 258 ASP A O 1
ATOM 2109 N N . SER A 1 259 ? 1.102 17.583 5.639 1.00 55.56 259 SER A N 1
ATOM 2110 C CA . SER A 1 259 ? 1.923 18.717 5.231 1.00 55.56 259 SER A CA 1
ATOM 2111 C C . SER A 1 259 ? 2.402 19.577 6.408 1.00 55.56 259 SER A C 1
ATOM 2113 O O . SER A 1 259 ? 3.166 20.511 6.178 1.00 55.56 259 SER A O 1
ATOM 2115 N N . GLU A 1 260 ? 1.958 19.313 7.647 1.00 59.59 260 GLU A N 1
ATOM 2116 C CA . GLU A 1 260 ? 2.265 20.147 8.827 1.00 59.59 260 GLU A CA 1
ATOM 2117 C C . GLU A 1 260 ? 3.201 19.473 9.859 1.00 59.59 260 GLU A C 1
ATOM 2119 O O . GLU A 1 260 ? 3.608 20.114 10.827 1.00 59.59 260 GLU A O 1
ATOM 2124 N N . GLY A 1 261 ? 3.641 18.232 9.615 1.00 61.91 261 GLY A N 1
ATOM 2125 C CA . GLY A 1 261 ? 4.698 17.554 10.378 1.00 61.91 261 GLY A CA 1
ATOM 2126 C C . GLY A 1 261 ? 4.210 16.646 11.513 1.00 61.91 261 GLY A C 1
ATOM 2127 O O . GLY A 1 261 ? 5.044 16.092 12.239 1.00 61.91 261 GLY A O 1
ATOM 2128 N N . GLU A 1 262 ? 2.895 16.458 11.655 1.00 71.88 262 GLU A N 1
ATOM 2129 C CA . GLU A 1 262 ? 2.319 15.420 12.503 1.00 71.88 262 GLU A CA 1
ATOM 2130 C C . GLU A 1 262 ? 2.599 14.034 11.929 1.00 71.88 262 GLU A C 1
ATOM 2132 O O . GLU A 1 262 ? 2.774 13.826 10.727 1.00 71.88 262 GLU A O 1
ATOM 2137 N N . LYS A 1 263 ? 2.667 13.058 12.826 1.00 83.06 263 LYS A N 1
ATOM 2138 C CA . LYS A 1 263 ? 3.194 11.738 12.529 1.00 83.06 263 LYS A CA 1
ATOM 2139 C C . LYS A 1 263 ? 2.158 10.673 12.840 1.00 83.06 263 LYS A C 1
ATOM 2141 O O . LYS A 1 263 ? 1.796 10.493 14.000 1.00 83.06 263 LYS A O 1
ATOM 2146 N N . LEU A 1 264 ? 1.736 9.939 11.814 1.00 88.44 264 LEU A N 1
ATOM 2147 C CA . LEU A 1 264 ? 0.948 8.729 11.992 1.00 88.44 264 LEU A CA 1
ATOM 2148 C C . LEU A 1 264 ? 1.813 7.666 12.676 1.00 88.44 264 LEU A C 1
ATOM 2150 O O . LEU A 1 264 ? 2.967 7.466 12.290 1.00 88.44 264 LEU A O 1
ATOM 2154 N N . GLN A 1 265 ? 1.257 7.001 13.685 1.00 93.56 265 GLN A N 1
ATOM 2155 C CA . GLN A 1 265 ? 1.916 5.939 14.436 1.00 93.56 265 GLN A CA 1
ATOM 2156 C C . GLN A 1 265 ? 1.691 4.577 13.771 1.00 93.56 265 GLN A C 1
ATOM 2158 O O . GLN A 1 265 ? 0.557 4.200 13.481 1.00 93.56 265 GLN A O 1
ATOM 2163 N N . PHE A 1 266 ? 2.776 3.824 13.596 1.00 94.75 266 PHE A N 1
ATOM 2164 C CA . PHE A 1 266 ? 2.742 2.413 13.216 1.00 94.75 266 PHE A CA 1
ATOM 2165 C C . PHE A 1 266 ? 2.970 1.517 14.426 1.00 94.75 266 PHE A C 1
ATOM 2167 O O . PHE A 1 266 ? 3.637 1.906 15.396 1.00 94.75 266 PHE A O 1
ATOM 2174 N N . TYR A 1 267 ? 2.425 0.311 14.345 1.00 96.00 267 TYR A N 1
ATOM 2175 C CA . TYR A 1 267 ? 2.516 -0.702 15.376 1.00 96.00 267 TYR A CA 1
ATOM 2176 C C . TYR A 1 267 ? 3.002 -2.033 14.800 1.00 96.00 267 TYR A C 1
ATOM 2178 O O . TYR A 1 267 ? 2.674 -2.389 13.673 1.00 96.00 267 TYR A O 1
ATOM 2186 N N . THR A 1 268 ? 3.716 -2.810 15.604 1.00 93.88 268 THR A N 1
ATOM 2187 C CA . THR A 1 268 ? 3.911 -4.250 15.418 1.00 93.88 268 THR A CA 1
ATOM 2188 C C . THR A 1 268 ? 3.047 -5.006 16.417 1.00 93.88 268 THR A C 1
ATOM 2190 O O . THR A 1 268 ? 2.704 -4.488 17.480 1.00 93.88 268 THR A O 1
ATOM 2193 N N . TYR A 1 269 ? 2.676 -6.238 16.085 1.00 90.81 269 TYR A N 1
ATOM 2194 C CA . TYR A 1 269 ? 1.885 -7.071 16.980 1.00 90.81 269 TYR A CA 1
ATOM 2195 C C . TYR A 1 269 ? 2.777 -8.038 17.757 1.00 90.81 269 TYR A C 1
ATOM 2197 O O . TYR A 1 269 ? 3.533 -8.814 17.173 1.00 90.81 269 TYR A O 1
ATOM 2205 N N . ASN A 1 270 ? 2.680 -8.004 19.083 1.00 88.25 270 ASN A N 1
ATOM 2206 C CA . ASN A 1 270 ? 3.387 -8.913 19.969 1.00 88.25 270 ASN A CA 1
ATOM 2207 C C . ASN A 1 270 ? 2.450 -10.043 20.407 1.00 88.25 270 ASN A C 1
ATOM 2209 O O . ASN A 1 270 ? 1.584 -9.862 21.263 1.00 88.25 270 ASN A O 1
ATOM 2213 N N . LYS A 1 271 ? 2.661 -11.236 19.839 1.00 84.75 271 LYS A N 1
ATOM 2214 C CA . LYS A 1 271 ? 1.883 -12.441 20.169 1.00 84.75 271 LYS A CA 1
ATOM 2215 C C . LYS A 1 271 ? 2.032 -12.868 21.629 1.00 84.75 271 LYS A C 1
ATOM 2217 O O . LYS A 1 271 ? 1.067 -13.337 22.221 1.00 84.75 271 LYS A O 1
ATOM 2222 N N . GLY A 1 272 ? 3.215 -12.686 22.220 1.00 85.56 272 GLY A N 1
ATOM 2223 C CA . GLY A 1 272 ? 3.524 -13.166 23.570 1.00 85.56 272 GLY A CA 1
ATOM 2224 C C . GLY A 1 272 ? 2.673 -12.518 24.662 1.00 85.56 272 GLY A C 1
ATOM 2225 O O . GLY A 1 272 ? 2.430 -13.132 25.697 1.00 85.56 272 GLY A O 1
ATOM 2226 N N . ASN A 1 273 ? 2.194 -11.296 24.429 1.00 86.38 273 ASN A N 1
ATOM 2227 C CA . ASN A 1 273 ? 1.304 -10.589 25.348 1.00 86.38 273 ASN A CA 1
ATOM 2228 C C . ASN A 1 273 ? 0.025 -10.056 24.682 1.00 86.38 273 ASN A C 1
ATOM 2230 O O . ASN A 1 273 ? -0.689 -9.274 25.306 1.00 86.38 273 ASN A O 1
ATOM 2234 N N . ASN A 1 274 ? -0.261 -10.481 23.448 1.00 84.69 274 ASN A N 1
ATOM 2235 C CA . ASN A 1 274 ? -1.455 -10.116 22.687 1.00 84.69 274 ASN A CA 1
ATOM 2236 C C . ASN A 1 274 ? -1.665 -8.590 22.592 1.00 84.69 274 ASN A C 1
ATOM 2238 O O . ASN A 1 274 ? -2.749 -8.091 22.897 1.00 84.69 274 ASN A O 1
ATOM 2242 N N . SER A 1 275 ? -0.610 -7.838 22.246 1.00 88.44 275 SER A N 1
ATOM 2243 C CA . SER A 1 275 ? -0.653 -6.368 22.241 1.00 88.44 275 SER A CA 1
ATOM 2244 C C . SER A 1 275 ? 0.038 -5.724 21.041 1.00 88.44 275 SER A C 1
ATOM 2246 O O . SER A 1 275 ? 1.040 -6.223 20.528 1.00 88.44 275 SER A O 1
ATOM 2248 N N . TYR A 1 276 ? -0.479 -4.565 20.633 1.00 90.75 276 TYR A N 1
ATOM 2249 C CA . TYR A 1 276 ? 0.125 -3.705 19.619 1.00 90.75 276 TYR A CA 1
ATOM 2250 C C . TYR A 1 276 ? 1.191 -2.796 20.248 1.00 90.75 276 TYR A C 1
ATOM 2252 O O . TYR A 1 276 ? 0.921 -2.048 21.189 1.00 90.75 276 TYR A O 1
ATOM 2260 N N . GLN A 1 277 ? 2.411 -2.841 19.718 1.00 93.69 277 GLN A N 1
ATOM 2261 C CA . GLN A 1 277 ? 3.573 -2.094 20.202 1.00 93.69 277 GLN A CA 1
ATOM 2262 C C . GLN A 1 277 ? 4.015 -1.072 19.161 1.00 93.69 277 GLN A C 1
ATOM 2264 O O . GLN A 1 277 ? 4.104 -1.384 17.983 1.00 93.69 277 GLN A O 1
ATOM 2269 N N . LYS A 1 278 ? 4.307 0.159 19.585 1.00 94.25 278 LYS A N 1
ATOM 2270 C CA . LYS A 1 278 ? 4.748 1.232 18.682 1.00 94.25 278 LYS A CA 1
ATOM 2271 C C . LYS A 1 278 ? 6.060 0.853 17.984 1.00 94.25 278 LYS A C 1
ATOM 2273 O O . LYS A 1 278 ? 7.031 0.544 18.671 1.00 94.25 278 LYS A O 1
ATOM 2278 N N . SER A 1 279 ? 6.102 0.927 16.653 1.00 91.38 279 SER A N 1
ATOM 2279 C CA . SER A 1 279 ? 7.262 0.518 15.841 1.00 91.38 279 SER A CA 1
ATOM 2280 C C . SER A 1 279 ? 7.900 1.659 15.049 1.00 91.38 279 SER A C 1
ATOM 2282 O O . SER A 1 279 ? 9.117 1.689 14.874 1.00 91.38 279 SER A O 1
ATOM 2284 N N . GLY A 1 280 ? 7.110 2.642 14.616 1.00 89.12 280 GLY A N 1
ATOM 2285 C CA . GLY A 1 280 ? 7.603 3.722 13.769 1.00 89.12 280 GLY A CA 1
ATOM 2286 C C . GLY A 1 280 ? 6.576 4.818 13.544 1.00 89.12 280 GLY A C 1
ATOM 2287 O O . GLY A 1 280 ? 5.459 4.759 14.051 1.00 89.12 280 GLY A O 1
ATOM 2288 N N . THR A 1 281 ? 6.960 5.847 12.793 1.00 89.94 281 THR A N 1
ATOM 2289 C CA . THR A 1 281 ? 6.058 6.949 12.451 1.00 89.94 281 THR A CA 1
ATOM 2290 C C . THR A 1 281 ? 6.329 7.501 11.056 1.00 89.94 281 THR A C 1
ATOM 2292 O O . THR A 1 281 ? 7.478 7.483 10.615 1.00 89.94 281 THR A O 1
ATOM 2295 N N . ALA A 1 282 ? 5.311 8.056 10.392 1.00 84.88 282 ALA A N 1
ATOM 2296 C CA . ALA A 1 282 ? 5.486 8.789 9.136 1.00 84.88 282 ALA A CA 1
ATOM 2297 C C . ALA A 1 282 ? 4.576 10.018 9.046 1.00 84.88 282 ALA A C 1
ATOM 2299 O O . ALA A 1 282 ? 3.460 10.015 9.558 1.00 84.88 282 ALA A O 1
ATOM 2300 N N . THR A 1 283 ? 5.065 11.064 8.378 1.00 78.50 283 THR A N 1
ATOM 2301 C CA . THR A 1 283 ? 4.286 12.270 8.054 1.00 78.50 283 THR A CA 1
ATOM 2302 C C . THR A 1 283 ? 3.579 12.116 6.709 1.00 78.50 283 THR A C 1
ATOM 2304 O O . THR A 1 283 ? 2.399 12.412 6.585 1.00 78.50 283 THR A O 1
ATOM 2307 N N . SER A 1 284 ? 4.281 11.601 5.699 1.00 82.31 284 SER A N 1
ATOM 2308 C CA . SER A 1 284 ? 3.752 11.322 4.366 1.00 82.31 284 SER A CA 1
ATOM 2309 C C . SER A 1 284 ? 4.318 10.010 3.857 1.00 82.31 284 SER A C 1
ATOM 2311 O O . SER A 1 284 ? 5.534 9.830 3.858 1.00 82.31 284 SER A O 1
ATOM 2313 N N . HIS A 1 285 ? 3.450 9.101 3.429 1.00 89.00 285 HIS A N 1
ATOM 2314 C CA . HIS A 1 285 ? 3.828 7.746 3.082 1.00 89.00 285 HIS A CA 1
ATOM 2315 C C . HIS A 1 285 ? 2.808 7.045 2.188 1.00 89.00 285 HIS A C 1
ATOM 2317 O O . HIS A 1 285 ? 1.604 7.248 2.326 1.00 89.00 285 HIS A O 1
ATOM 2323 N N . TYR A 1 286 ? 3.295 6.163 1.319 1.00 92.38 286 TYR A N 1
ATOM 2324 C CA . TYR A 1 286 ? 2.462 5.213 0.588 1.00 92.38 286 TYR A CA 1
ATOM 2325 C C . TYR A 1 286 ? 2.704 3.815 1.142 1.00 92.38 286 TYR A C 1
ATOM 2327 O O . TYR A 1 286 ? 3.846 3.361 1.203 1.00 92.38 286 TYR A O 1
ATOM 2335 N N . ILE A 1 287 ? 1.627 3.135 1.517 1.00 94.62 287 ILE A N 1
ATOM 2336 C CA . ILE A 1 287 ? 1.652 1.780 2.077 1.00 94.62 287 ILE A CA 1
ATOM 2337 C C . ILE A 1 287 ? 0.647 0.894 1.353 1.00 94.62 287 ILE A C 1
ATOM 2339 O O . ILE A 1 287 ? -0.262 1.385 0.685 1.00 94.62 287 ILE A O 1
ATOM 2343 N N . VAL A 1 288 ? 0.813 -0.421 1.464 1.00 96.94 288 VAL A N 1
ATOM 2344 C CA . VAL A 1 288 ? -0.129 -1.385 0.883 1.00 96.94 288 VAL A CA 1
ATOM 2345 C C . VAL A 1 288 ? -0.888 -2.069 2.005 1.00 96.94 288 VAL A C 1
ATOM 2347 O O . VAL A 1 288 ? -0.277 -2.731 2.834 1.00 96.94 288 VAL A O 1
ATOM 2350 N N . VAL A 1 289 ? -2.206 -1.907 2.025 1.00 97.31 289 VAL A N 1
ATOM 2351 C CA . VAL A 1 289 ? -3.125 -2.557 2.958 1.00 97.31 289 VAL A CA 1
ATOM 2352 C C . VAL A 1 289 ? -3.331 -4.009 2.545 1.00 97.31 289 VAL A C 1
ATOM 2354 O O . VAL A 1 289 ? -3.655 -4.289 1.389 1.00 97.31 289 VAL A O 1
ATOM 2357 N N . THR A 1 290 ? -3.158 -4.921 3.497 1.00 96.50 290 THR A N 1
ATOM 2358 C CA . THR A 1 290 ? -3.203 -6.380 3.295 1.00 96.50 290 THR A CA 1
ATOM 2359 C C . THR A 1 290 ? -4.187 -7.086 4.227 1.00 96.50 290 THR A C 1
ATOM 2361 O O . THR A 1 290 ? -4.531 -8.253 4.013 1.00 96.50 290 THR A O 1
ATOM 2364 N N . GLY A 1 291 ? -4.689 -6.379 5.237 1.00 95.62 291 GLY A N 1
ATOM 2365 C CA . GLY A 1 291 ? -5.689 -6.887 6.159 1.00 95.62 291 GLY A CA 1
ATOM 2366 C C . GLY A 1 291 ? -6.275 -5.792 7.041 1.00 95.62 291 GLY A C 1
ATOM 2367 O O . GLY A 1 291 ? -5.756 -4.683 7.130 1.00 95.62 291 GLY A O 1
ATOM 2368 N N . ILE A 1 292 ? -7.373 -6.119 7.699 1.00 95.62 292 ILE A N 1
ATOM 2369 C CA . ILE A 1 292 ? -8.070 -5.306 8.684 1.00 95.62 292 ILE A CA 1
ATOM 2370 C C . ILE A 1 292 ? -8.454 -6.235 9.829 1.00 95.62 292 ILE A C 1
ATOM 2372 O O . ILE A 1 292 ? -9.015 -7.301 9.593 1.00 95.62 292 ILE A O 1
ATOM 2376 N N . TYR A 1 293 ? -8.179 -5.810 11.053 1.00 94.12 293 TYR A N 1
ATOM 2377 C CA . TYR A 1 293 ? -8.592 -6.471 12.279 1.00 94.12 293 TYR A CA 1
ATOM 2378 C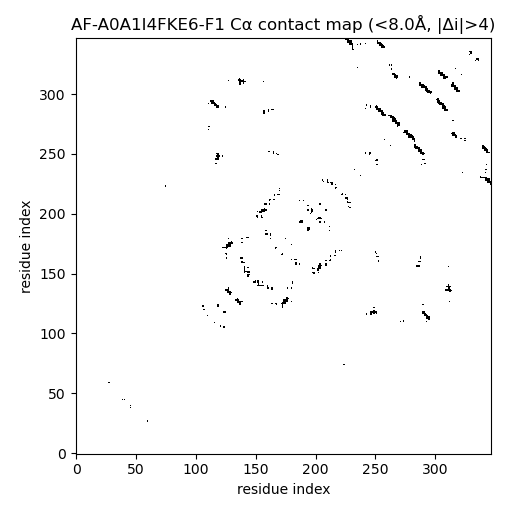 C . TYR A 1 293 ? -9.639 -5.599 12.957 1.00 94.12 293 TYR A C 1
ATOM 2380 O O . TYR A 1 293 ? -9.414 -4.409 13.193 1.00 94.12 293 TYR A O 1
ATOM 2388 N N . GLU A 1 294 ? -10.798 -6.188 13.225 1.00 92.62 294 GLU A N 1
ATOM 2389 C CA . GLU A 1 294 ? -11.890 -5.551 13.951 1.00 92.62 294 GLU A CA 1
ATOM 2390 C C . GLU A 1 294 ? -12.157 -6.328 15.241 1.00 92.62 294 GLU A C 1
ATOM 2392 O O . GLU A 1 294 ? -12.340 -7.548 15.231 1.00 92.62 294 GLU A O 1
ATOM 2397 N N . SER A 1 295 ? -12.200 -5.614 16.357 1.00 89.50 295 SER A N 1
ATOM 2398 C CA . SER A 1 295 ? -12.560 -6.149 17.667 1.00 89.50 295 SER A CA 1
ATOM 2399 C C . SER A 1 295 ? -13.427 -5.148 18.425 1.00 89.50 295 SER A C 1
ATOM 2401 O O . SER A 1 295 ? -13.681 -4.033 17.960 1.00 89.50 295 SER A O 1
ATOM 2403 N N . VAL A 1 296 ? -13.949 -5.565 19.573 1.00 87.19 296 VAL A N 1
ATOM 2404 C CA . VAL A 1 296 ? -14.754 -4.718 20.455 1.00 87.19 296 VAL A CA 1
ATOM 2405 C C . VAL A 1 296 ? -14.119 -4.766 21.836 1.00 87.19 296 VAL A C 1
ATOM 2407 O O . VAL A 1 296 ? -13.837 -5.853 22.338 1.00 87.19 296 VAL A O 1
ATOM 2410 N N . ASP A 1 297 ? -13.863 -3.601 22.429 1.00 82.88 297 ASP A N 1
ATOM 2411 C CA . ASP A 1 297 ? -13.324 -3.518 23.786 1.00 82.88 297 ASP A CA 1
ATOM 2412 C C . ASP A 1 297 ?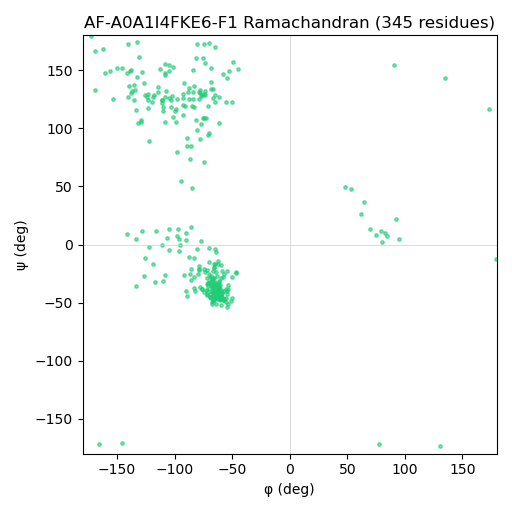 -14.384 -3.835 24.856 1.00 82.88 297 ASP A C 1
ATOM 2414 O O . ASP A 1 297 ? -15.579 -3.954 24.572 1.00 82.88 297 ASP A O 1
ATOM 2418 N N . ASP A 1 298 ? -13.955 -3.930 26.117 1.00 82.19 298 ASP A N 1
ATOM 2419 C CA . ASP A 1 298 ? -14.842 -4.217 27.255 1.00 82.19 298 ASP A CA 1
ATOM 2420 C C . ASP A 1 298 ? -15.960 -3.168 27.443 1.00 82.19 298 ASP A C 1
ATOM 2422 O O . ASP A 1 298 ? -16.956 -3.429 28.120 1.00 82.19 298 ASP A O 1
ATOM 2426 N N . ASN A 1 299 ? -15.820 -1.984 26.839 1.00 83.62 299 ASN A N 1
ATOM 2427 C CA . ASN A 1 299 ? -16.807 -0.905 26.875 1.00 83.62 299 ASN A CA 1
ATOM 2428 C C . ASN A 1 299 ? -17.733 -0.902 25.647 1.00 83.62 299 ASN A C 1
ATOM 2430 O O . ASN A 1 299 ? -18.549 0.011 25.497 1.00 83.62 299 ASN A O 1
ATOM 2434 N N . GLY A 1 300 ? -17.625 -1.892 24.757 1.00 82.25 300 GLY A N 1
ATOM 2435 C CA . GLY A 1 300 ? -18.420 -1.964 23.535 1.00 82.25 300 GLY A CA 1
ATOM 2436 C C . GLY A 1 300 ? -17.917 -1.057 22.406 1.00 82.25 300 GLY A C 1
ATOM 2437 O O . GLY A 1 300 ? -18.639 -0.855 21.428 1.00 82.25 300 GLY A O 1
ATOM 2438 N N . LYS A 1 301 ? -16.715 -0.478 22.518 1.00 85.56 301 LYS A N 1
ATOM 2439 C CA . LYS A 1 301 ? -16.125 0.366 21.475 1.00 85.56 301 LYS A CA 1
ATOM 2440 C C . LYS A 1 301 ? -15.432 -0.506 20.430 1.00 85.56 301 LYS A C 1
ATOM 2442 O O . LYS A 1 301 ? -14.595 -1.341 20.761 1.00 85.56 301 LYS A O 1
ATOM 2447 N N . ASN A 1 302 ? -15.726 -0.249 19.158 1.00 86.94 302 ASN A N 1
ATOM 2448 C CA . ASN A 1 302 ? -15.016 -0.880 18.049 1.00 86.94 302 ASN A CA 1
ATOM 2449 C C . ASN A 1 302 ? -13.544 -0.449 18.034 1.00 86.94 302 ASN A C 1
ATOM 2451 O O . ASN A 1 302 ? -13.239 0.745 18.022 1.00 86.94 302 ASN A O 1
ATOM 2455 N N . ILE A 1 303 ? -12.652 -1.427 17.971 1.00 89.94 303 ILE A N 1
ATOM 2456 C CA . ILE A 1 303 ? -11.223 -1.266 17.736 1.00 89.94 303 ILE A CA 1
ATOM 2457 C C . ILE A 1 303 ? -10.939 -1.762 16.321 1.00 89.94 303 ILE A C 1
ATOM 2459 O O . ILE A 1 303 ? -11.412 -2.820 15.911 1.00 89.94 303 ILE A O 1
ATOM 2463 N N . ARG A 1 304 ? -10.195 -0.962 15.556 1.00 94.38 304 ARG A N 1
ATOM 2464 C CA . ARG A 1 304 ? -9.917 -1.211 14.141 1.00 94.38 304 ARG A CA 1
ATOM 2465 C C . ARG A 1 304 ? -8.435 -1.002 13.870 1.00 94.38 304 ARG A C 1
ATOM 2467 O O . ARG A 1 304 ? -7.950 0.125 13.979 1.00 94.38 304 ARG A O 1
ATOM 2474 N N . TYR A 1 305 ? -7.740 -2.064 13.485 1.00 95.50 305 TYR A N 1
ATOM 2475 C CA . TYR A 1 305 ? -6.348 -2.010 13.049 1.00 95.50 305 TYR A CA 1
ATOM 2476 C C . TYR A 1 305 ? -6.239 -2.394 11.578 1.00 95.50 305 TYR A C 1
ATOM 2478 O O . TYR A 1 305 ? -6.783 -3.402 11.143 1.00 95.50 305 TYR A O 1
ATOM 2486 N N . VAL A 1 306 ? -5.534 -1.583 10.798 1.00 96.50 306 VAL A N 1
ATOM 2487 C CA . VAL A 1 306 ? -5.266 -1.835 9.380 1.00 96.50 306 VAL A CA 1
ATOM 2488 C C . VAL A 1 306 ? -3.864 -2.421 9.256 1.00 96.50 306 VAL A C 1
ATOM 2490 O O . VAL A 1 306 ? -2.895 -1.753 9.604 1.00 96.50 306 VAL A O 1
ATOM 2493 N N . GLU A 1 307 ? -3.762 -3.662 8.786 1.00 96.19 307 GLU A N 1
ATOM 2494 C CA . GLU A 1 307 ? -2.506 -4.363 8.499 1.00 96.19 307 GLU A CA 1
ATOM 2495 C C . GLU A 1 307 ? -1.937 -3.893 7.160 1.00 96.19 307 GLU A C 1
ATOM 2497 O O . GLU A 1 307 ? -2.648 -3.829 6.150 1.00 96.19 307 GLU A O 1
ATOM 2502 N N . VAL A 1 308 ? -0.649 -3.556 7.157 1.00 96.31 308 VAL A N 1
ATOM 2503 C CA . VAL A 1 308 ? 0.029 -2.933 6.023 1.00 96.31 308 VAL A CA 1
ATOM 2504 C C . VAL A 1 308 ? 1.420 -3.516 5.779 1.00 96.31 308 VAL A C 1
ATOM 2506 O O . VAL A 1 308 ? 2.133 -3.907 6.706 1.00 96.31 308 VAL A O 1
ATOM 2509 N N . SER A 1 309 ? 1.843 -3.506 4.514 1.00 95.25 309 SER A N 1
ATOM 2510 C CA . SER A 1 309 ? 3.244 -3.666 4.116 1.00 95.25 309 SER A CA 1
ATOM 2511 C C . SER A 1 309 ? 3.989 -2.336 4.274 1.00 95.25 309 SER A C 1
ATOM 2513 O O . SER A 1 309 ? 3.868 -1.422 3.454 1.00 95.25 309 SER A O 1
ATOM 2515 N N . ASN A 1 310 ? 4.678 -2.262 5.415 1.00 91.56 310 ASN A N 1
ATOM 2516 C CA . ASN A 1 310 ? 5.573 -1.256 5.983 1.00 91.56 310 ASN A CA 1
ATOM 2517 C C . ASN A 1 310 ? 7.076 -1.382 5.639 1.00 91.56 310 ASN A C 1
ATOM 2519 O O . ASN A 1 310 ? 7.772 -1.978 6.454 1.00 91.56 310 ASN A O 1
ATOM 2523 N N . CYS A 1 311 ? 7.627 -0.885 4.522 1.00 88.44 311 CYS A N 1
ATOM 2524 C CA . CYS A 1 311 ? 9.084 -0.975 4.242 1.00 88.44 311 CYS A CA 1
ATOM 2525 C C . CYS A 1 311 ? 9.681 -2.389 4.460 1.00 88.44 311 CYS A C 1
ATOM 2527 O O . CYS A 1 311 ? 10.687 -2.570 5.146 1.00 88.44 311 CYS A O 1
ATOM 2529 N N . GLY A 1 312 ? 9.040 -3.412 3.894 1.00 89.25 312 GLY A N 1
ATOM 2530 C CA . GLY A 1 312 ? 9.446 -4.815 4.026 1.00 89.25 312 GLY A CA 1
ATOM 2531 C C . GLY A 1 312 ? 9.019 -5.487 5.333 1.00 89.25 312 GLY A C 1
ATOM 2532 O O . GLY A 1 312 ? 9.324 -6.659 5.539 1.00 89.25 312 GLY A O 1
ATOM 2533 N N . SER A 1 313 ? 8.297 -4.780 6.202 1.00 92.12 313 SER A N 1
ATOM 2534 C CA . SER A 1 313 ? 7.742 -5.302 7.452 1.00 92.12 313 SER A CA 1
ATOM 2535 C C . SER A 1 313 ? 6.215 -5.341 7.403 1.00 92.12 313 SER A C 1
ATOM 2537 O O . SER A 1 313 ? 5.581 -4.535 6.722 1.00 92.12 313 SER A O 1
ATOM 2539 N N . LYS A 1 314 ? 5.612 -6.275 8.142 1.00 94.19 314 LYS A N 1
ATOM 2540 C CA . LYS A 1 314 ? 4.172 -6.272 8.421 1.00 94.19 314 LYS A CA 1
ATOM 2541 C C . LYS A 1 314 ? 3.924 -5.379 9.636 1.00 94.19 314 LYS A C 1
ATOM 2543 O O . LYS A 1 314 ? 4.446 -5.658 10.715 1.00 94.19 314 LYS A O 1
ATOM 2548 N N . GLU A 1 315 ? 3.144 -4.323 9.462 1.00 95.44 315 GLU A N 1
ATOM 2549 C CA . GLU A 1 315 ? 2.810 -3.367 10.521 1.00 95.44 315 GLU A CA 1
ATOM 2550 C C . GLU A 1 315 ? 1.309 -3.082 10.557 1.00 95.44 315 GLU A C 1
ATOM 2552 O O . GLU A 1 315 ? 0.555 -3.540 9.701 1.00 95.44 315 GLU A O 1
ATOM 2557 N N . TYR A 1 316 ? 0.877 -2.323 11.559 1.00 96.25 316 TYR A N 1
ATOM 2558 C CA . TYR A 1 316 ? -0.520 -2.014 11.814 1.00 96.25 316 TYR A CA 1
ATOM 2559 C C . TYR A 1 316 ? -0.712 -0.523 12.076 1.00 96.25 316 TYR A C 1
ATOM 2561 O O . TYR A 1 316 ? 0.115 0.121 12.724 1.00 96.25 316 TYR A O 1
ATOM 2569 N N . VAL A 1 317 ? -1.833 0.017 11.613 1.00 96.00 317 VAL A N 1
ATOM 2570 C CA . VAL A 1 317 ? -2.276 1.388 11.890 1.00 96.00 317 VAL A CA 1
ATOM 2571 C C . VAL A 1 317 ? -3.607 1.327 12.623 1.00 96.00 317 VAL A C 1
ATOM 2573 O O . VAL A 1 317 ? -4.546 0.700 12.137 1.00 96.00 317 VAL A O 1
ATOM 2576 N N . ASN A 1 318 ? -3.717 1.993 13.773 1.00 94.88 318 ASN A N 1
ATOM 2577 C CA . ASN A 1 318 ? -5.010 2.154 14.431 1.00 94.88 318 ASN A CA 1
ATOM 2578 C C . ASN A 1 318 ? -5.867 3.138 13.618 1.00 94.88 318 ASN A C 1
ATOM 2580 O O . ASN A 1 318 ? -5.493 4.297 13.426 1.00 94.88 318 ASN A O 1
ATOM 2584 N N . TRP A 1 319 ? -7.015 2.679 13.126 1.00 93.50 319 TRP A N 1
ATOM 2585 C CA . TRP A 1 319 ? -7.867 3.473 12.247 1.00 93.50 319 TRP A CA 1
ATOM 2586 C C . TRP A 1 319 ? -8.481 4.685 12.955 1.00 93.50 319 TRP A C 1
ATOM 2588 O O . TRP A 1 319 ? -8.577 5.752 12.359 1.00 93.50 319 TRP A O 1
ATOM 2598 N N . ASP A 1 320 ? -8.855 4.566 14.230 1.00 89.38 320 ASP A N 1
ATOM 2599 C CA . ASP A 1 320 ? -9.385 5.705 14.987 1.00 89.38 320 ASP A CA 1
ATOM 2600 C C . ASP A 1 320 ? -8.298 6.761 15.241 1.00 89.38 320 ASP A C 1
ATOM 2602 O O . ASP A 1 320 ? -8.582 7.959 15.192 1.00 89.38 320 ASP A O 1
ATOM 2606 N N . GLU A 1 321 ? -7.048 6.340 15.470 1.00 90.06 321 GLU A N 1
ATOM 2607 C CA . GLU A 1 321 ? -5.909 7.264 15.553 1.00 90.06 321 GLU A CA 1
ATOM 2608 C C . GLU A 1 321 ? -5.645 7.941 14.208 1.00 90.06 321 GLU A C 1
ATOM 2610 O O . GLU A 1 321 ? -5.391 9.143 14.174 1.00 90.06 321 GLU A O 1
ATOM 2615 N N . TYR A 1 322 ? -5.768 7.206 13.097 1.00 89.81 322 TYR A N 1
ATOM 2616 C CA . TYR A 1 322 ? -5.708 7.792 11.761 1.00 89.81 322 TYR A CA 1
ATOM 2617 C C . TYR A 1 322 ? -6.825 8.819 11.544 1.00 89.81 322 TYR A C 1
ATOM 2619 O O . TYR A 1 322 ? -6.548 9.921 11.076 1.00 89.81 322 TYR A O 1
ATOM 2627 N N . LEU A 1 323 ? -8.069 8.499 11.919 1.00 86.56 323 LEU A N 1
ATOM 2628 C CA . LEU A 1 323 ? -9.186 9.436 11.832 1.00 86.56 323 LEU A CA 1
ATOM 2629 C C . LEU A 1 323 ? -8.926 10.685 12.665 1.00 86.56 323 LEU A C 1
ATOM 2631 O O . LEU A 1 323 ? -9.154 11.778 12.172 1.00 86.56 323 LEU A O 1
ATOM 2635 N N . ALA A 1 324 ? -8.421 10.549 13.891 1.00 83.06 324 ALA A N 1
ATOM 2636 C CA . ALA A 1 324 ? -8.051 11.696 14.715 1.00 83.06 324 ALA A CA 1
ATOM 2637 C C . ALA A 1 324 ? -6.933 12.525 14.063 1.00 83.06 324 ALA A C 1
ATOM 2639 O O . ALA A 1 324 ? -7.034 13.751 14.016 1.00 83.06 324 ALA A O 1
ATOM 2640 N N . PHE A 1 325 ? -5.923 11.856 13.502 1.00 80.44 325 PHE A N 1
ATOM 2641 C CA . PHE A 1 325 ? -4.827 12.470 12.756 1.00 80.44 325 PHE A CA 1
ATOM 2642 C C . PHE A 1 325 ? -5.332 13.277 11.551 1.00 80.44 325 PHE A C 1
ATOM 2644 O O . PHE A 1 325 ? -4.867 14.390 11.330 1.00 80.44 325 PHE A O 1
ATOM 2651 N N . VAL A 1 326 ? -6.323 12.790 10.794 1.00 77.50 326 VAL A N 1
ATOM 2652 C CA . VAL A 1 326 ? -6.895 13.537 9.654 1.00 77.50 326 VAL A CA 1
ATOM 2653 C C . VAL A 1 326 ? -8.032 14.503 10.033 1.00 77.50 326 VAL A C 1
ATOM 2655 O O . VAL A 1 326 ? -8.227 15.498 9.338 1.00 77.50 326 VAL A O 1
ATOM 2658 N N . ASP A 1 327 ? -8.764 14.267 11.129 1.00 70.00 327 ASP A N 1
ATOM 2659 C CA . ASP A 1 327 ? -9.916 15.067 11.589 1.00 70.00 327 ASP A CA 1
ATOM 2660 C C . ASP A 1 327 ? -9.523 16.269 12.453 1.00 70.00 327 ASP A C 1
ATOM 2662 O O . ASP A 1 327 ? -10.176 17.312 12.379 1.00 70.00 327 ASP A O 1
ATOM 2666 N N . ALA A 1 328 ? -8.420 16.199 13.211 1.00 60.53 328 ALA A N 1
ATOM 2667 C CA . ALA A 1 328 ? -7.839 17.375 13.872 1.00 60.53 328 ALA A CA 1
ATOM 2668 C C . ALA A 1 328 ? -7.663 18.553 12.885 1.00 60.53 328 ALA A C 1
ATOM 2670 O O . ALA A 1 328 ? -7.787 19.723 13.254 1.00 60.53 328 ALA A O 1
ATOM 2671 N N . LYS A 1 329 ? -7.490 18.228 11.598 1.00 58.16 329 LYS A N 1
ATOM 2672 C CA . LYS A 1 329 ? -7.364 19.150 10.466 1.00 58.16 329 LYS A CA 1
ATOM 2673 C C . LYS A 1 329 ? -8.698 19.766 10.026 1.00 58.16 329 LYS A C 1
ATOM 2675 O O . LYS A 1 329 ? -8.732 20.951 9.697 1.00 58.16 329 LYS A O 1
ATOM 2680 N N . SER A 1 330 ? -9.796 18.999 10.050 1.00 54.09 330 SER A N 1
ATOM 2681 C CA . SER A 1 330 ? -11.138 19.469 9.659 1.00 54.09 330 SER A CA 1
ATOM 2682 C C . SER A 1 330 ? -11.658 20.536 10.637 1.00 54.09 330 SER A C 1
ATOM 2684 O O . SER A 1 330 ? -12.206 21.565 10.235 1.00 54.09 330 SER A O 1
ATOM 2686 N N . LYS A 1 331 ? -11.395 20.330 11.935 1.00 47.72 331 LYS A N 1
ATOM 2687 C CA . LYS A 1 331 ? -11.827 21.201 13.039 1.00 47.72 331 LYS A CA 1
ATOM 2688 C C . LYS A 1 331 ? -11.039 22.506 13.147 1.00 47.72 331 LYS A C 1
ATOM 2690 O O . LYS A 1 331 ? -11.552 23.470 13.706 1.00 47.72 331 LYS A O 1
ATOM 2695 N N . ALA A 1 332 ? -9.834 22.574 12.581 1.00 53.94 332 ALA A N 1
ATOM 2696 C CA . ALA A 1 332 ? -9.024 23.792 12.542 1.00 53.94 332 ALA A CA 1
ATOM 2697 C C . ALA A 1 332 ? -9.484 24.813 11.473 1.00 53.94 332 ALA A C 1
ATOM 2699 O O . ALA A 1 332 ? -8.834 25.842 11.295 1.00 53.94 332 ALA A O 1
ATOM 2700 N N . GLY A 1 333 ? -10.579 24.546 10.742 1.00 40.81 333 GLY A N 1
ATOM 2701 C CA . GLY A 1 333 ? -11.126 25.454 9.720 1.00 40.81 333 GLY A CA 1
ATOM 2702 C C . GLY A 1 333 ? -10.262 25.578 8.460 1.00 40.81 333 GLY A C 1
ATOM 2703 O O . GLY A 1 333 ? -10.460 26.489 7.657 1.00 40.81 333 GLY A O 1
ATOM 2704 N N . LYS A 1 334 ? -9.289 24.680 8.286 1.00 46.16 334 LYS A N 1
ATOM 2705 C CA . LYS A 1 334 ? -8.368 24.661 7.150 1.00 46.16 334 LYS A CA 1
ATOM 2706 C C . LYS A 1 334 ? -8.937 23.761 6.052 1.00 46.16 334 LYS A C 1
ATOM 2708 O O . LYS A 1 334 ? -9.489 22.701 6.337 1.00 46.16 334 LYS A O 1
ATOM 2713 N N . ILE A 1 335 ? -8.814 24.178 4.790 1.00 43.00 335 ILE A N 1
ATOM 2714 C CA . ILE A 1 335 ? -9.227 23.375 3.631 1.00 43.00 335 ILE A CA 1
ATOM 2715 C C . ILE A 1 335 ? -8.394 22.089 3.638 1.00 43.00 335 ILE A C 1
ATOM 2717 O O . ILE A 1 335 ? -7.210 22.111 3.309 1.00 43.00 335 ILE A O 1
ATOM 2721 N N . VAL A 1 336 ? -9.005 20.971 4.033 1.00 46.41 336 VAL A N 1
ATOM 2722 C CA . VAL A 1 336 ? -8.377 19.651 3.953 1.00 46.41 336 VAL A CA 1
ATOM 2723 C C . VAL A 1 336 ? -8.291 19.292 2.475 1.00 46.41 336 VAL A C 1
ATOM 2725 O O . VAL A 1 336 ? -9.257 18.821 1.876 1.00 46.41 336 VAL A O 1
ATOM 2728 N N . ASN A 1 337 ? -7.143 19.555 1.855 1.00 46.59 337 ASN A N 1
ATOM 2729 C CA . ASN A 1 337 ? -6.877 19.066 0.514 1.00 46.59 337 ASN A CA 1
ATOM 2730 C C . ASN A 1 337 ? -6.671 17.546 0.610 1.00 46.59 337 ASN A C 1
ATOM 2732 O O . ASN A 1 337 ? -5.580 17.071 0.922 1.00 46.59 337 ASN A O 1
ATOM 2736 N N . ARG A 1 338 ? -7.741 16.768 0.398 1.00 57.62 338 ARG A N 1
ATOM 2737 C CA . ARG A 1 338 ? -7.705 15.293 0.450 1.00 57.62 338 ARG A CA 1
ATOM 2738 C C . ARG A 1 338 ? -6.817 14.665 -0.620 1.00 57.62 338 ARG A C 1
ATOM 2740 O O . ARG A 1 338 ? -6.534 13.476 -0.533 1.00 57.62 338 ARG A O 1
ATOM 2747 N N . ALA A 1 339 ? -6.294 15.475 -1.544 1.00 49.53 339 ALA A N 1
ATOM 2748 C CA . ALA A 1 339 ? -5.275 15.099 -2.517 1.00 49.53 339 ALA A CA 1
ATOM 2749 C C . ALA A 1 339 ? -4.083 14.322 -1.916 1.00 49.53 339 ALA A C 1
ATOM 2751 O O . ALA A 1 339 ? -3.429 13.579 -2.637 1.00 49.53 339 ALA A O 1
ATOM 2752 N N . GLY A 1 340 ? -3.802 14.467 -0.614 1.00 53.91 340 GLY A N 1
ATOM 2753 C CA . GLY A 1 340 ? -2.727 13.730 0.052 1.00 53.91 340 GLY A CA 1
ATOM 2754 C C . GLY A 1 340 ? -3.115 12.394 0.710 1.00 53.91 340 GLY A C 1
ATOM 2755 O O . GLY A 1 340 ? -2.252 11.541 0.869 1.00 53.91 340 GLY A O 1
ATOM 2756 N N . SER A 1 341 ? -4.369 12.190 1.133 1.00 67.00 341 SER A N 1
ATOM 2757 C CA . SER A 1 341 ? -4.770 10.995 1.901 1.00 67.00 341 SER A CA 1
ATOM 2758 C C . SER A 1 341 ? -5.992 10.326 1.282 1.00 67.00 341 SER A C 1
ATOM 2760 O O . SER A 1 341 ? -7.102 10.847 1.398 1.00 67.00 341 SER A O 1
ATOM 2762 N N . SER A 1 342 ? -5.761 9.196 0.617 1.00 81.56 342 SER A N 1
ATOM 2763 C CA . SER A 1 342 ? -6.708 8.526 -0.281 1.00 81.56 342 SER A CA 1
ATOM 2764 C C . SER A 1 342 ? -6.279 7.071 -0.516 1.00 81.56 342 SER A C 1
ATOM 2766 O O . SER A 1 342 ? -5.159 6.686 -0.173 1.00 81.56 342 SER A O 1
ATOM 2768 N N . VAL A 1 343 ? -7.153 6.259 -1.108 1.00 82.88 343 VAL A N 1
ATOM 2769 C CA . VAL A 1 343 ? -6.837 4.913 -1.595 1.00 82.88 343 VAL A CA 1
ATOM 2770 C C . VAL A 1 343 ? -6.800 4.851 -3.115 1.00 82.88 343 VAL A C 1
ATOM 2772 O O . VAL A 1 343 ? -7.568 5.518 -3.811 1.00 82.88 343 VAL A O 1
ATOM 2775 N N . MET A 1 344 ? -5.935 3.983 -3.634 1.00 87.56 344 MET A N 1
ATOM 2776 C CA . MET A 1 344 ? -5.974 3.600 -5.037 1.00 87.56 344 MET A CA 1
ATOM 2777 C C . MET A 1 344 ? -7.115 2.611 -5.278 1.00 87.56 344 MET A C 1
ATOM 2779 O O . MET A 1 344 ? -7.212 1.570 -4.621 1.00 87.56 344 MET A O 1
ATOM 2783 N N . LYS A 1 345 ? -7.956 2.929 -6.257 1.00 87.25 345 LYS A N 1
ATOM 2784 C CA . LYS A 1 345 ? -9.105 2.136 -6.672 1.00 87.25 345 LYS A CA 1
ATOM 2785 C C . LYS A 1 345 ? -8.875 1.477 -8.026 1.00 87.25 345 LYS A C 1
ATOM 2787 O O . LYS A 1 345 ? -8.092 1.958 -8.841 1.00 87.25 345 LYS A O 1
ATOM 2792 N N . LEU A 1 346 ? -9.584 0.378 -8.267 1.00 80.38 346 LEU A N 1
ATOM 2793 C CA . LEU A 1 346 ? -9.664 -0.276 -9.570 1.00 80.38 346 LEU A CA 1
ATOM 2794 C C . LEU A 1 346 ? -11.081 -0.092 -10.110 1.00 80.38 346 LEU A C 1
ATOM 2796 O O . LEU A 1 346 ? -12.039 -0.455 -9.423 1.00 80.38 346 LEU A O 1
ATOM 2800 N N . ASN A 1 347 ? -11.190 0.467 -11.315 1.00 74.50 347 ASN A N 1
ATOM 2801 C CA . ASN A 1 347 ? -12.424 0.428 -12.104 1.00 74.50 347 ASN A CA 1
ATOM 2802 C C . ASN A 1 347 ? -12.518 -0.869 -12.890 1.00 74.50 347 ASN A C 1
ATOM 2804 O O . ASN A 1 347 ? -11.452 -1.286 -13.413 1.00 74.50 347 ASN A O 1
#

Solvent-accessible surface area (backbone atoms only — not comparable to full-atom values): 19652 Å² total; per-residue (Å²): 139,82,85,82,79,79,67,62,66,66,53,52,55,51,50,55,50,49,56,52,48,53,53,51,49,56,51,51,51,50,52,52,52,53,52,60,65,67,60,72,67,66,86,79,69,46,57,64,53,50,64,75,40,42,68,60,54,51,54,49,51,51,51,52,52,55,47,51,52,52,50,52,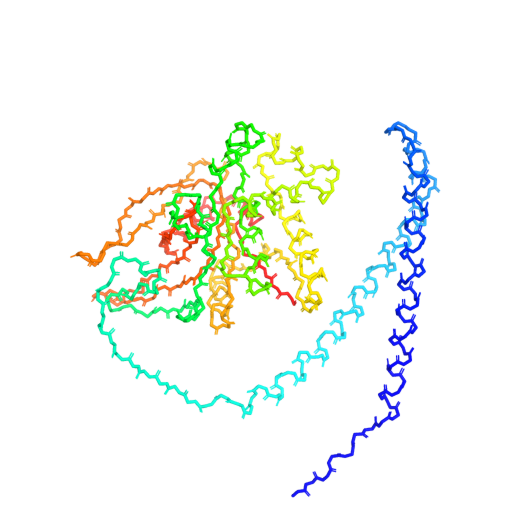57,51,49,55,60,48,54,60,52,48,59,69,56,56,79,74,71,84,85,84,90,81,89,85,88,83,91,83,93,64,100,80,69,84,58,78,80,81,55,90,86,44,51,75,48,28,45,48,75,89,52,53,71,41,35,28,31,42,100,85,67,54,74,24,39,28,54,43,32,69,59,34,56,80,76,76,45,73,56,34,40,83,20,28,38,35,45,38,34,35,44,47,49,41,37,47,78,68,71,45,38,72,46,44,45,66,61,51,48,51,53,49,55,48,57,41,70,78,43,99,54,46,55,54,35,25,55,75,69,73,18,60,50,71,70,59,40,28,54,50,32,40,51,59,29,51,78,68,70,48,80,77,52,49,54,41,76,49,60,77,64,53,72,71,50,43,52,53,48,47,52,58,36,12,72,68,56,34,70,31,46,34,36,44,49,46,92,85,72,58,62,52,63,31,23,36,78,39,79,94,75,73,42,79,40,84,70,49,70,45,35,61,48,41,31,31,36,50,32,33,37,41,35,65,48,99,85,70,46,79,43,47,35,38,30,26,38,48,65,21,34,74,30,31,31,48,48,67,59,48,47,49,67,60,43,62,44,57,75,68,77,47,87,75,69,36,83,45,47,35,39,52,42,72,85

Foldseek 3Di:
DDDDDDPVVVVVVVVVVVVVLVVVVVVLVVVVVVVVVVPDDDDPVCVVVCVVCVVVVVVSVVVVVVSVVVVVVVLVVVVVVVVVVVVVDDDDDDDDDDDDDDPPDPFPPDQPQWDKQFADRVQQQAWEAEPVGDTFRFAAQCCVVVPPDDQSSQAVQLLRLLLSQLCVVLVNRYDYNVVSVVLSVVLPVQDDCQVVCSRPVRYGAQVSSQSSSCVSCVVSVVNSWRKHWDLDQDPVRQVVQQSVQRNVNHKKKWWAADPPPDWFWKWDADPVVSDTHTDDIDHTGIWIFGMKIWHADPVRDIWIWTWTRDSRHTIIGTSVSSCCVQVVCVVVVDPSRSSRTTIIGID